Protein AF-A0ABD4T8W3-F1 (afdb_monomer_lite)

pLDDT: mean 86.33, std 15.83, range [30.67, 98.5]

Sequence (226 aa):
MDAFGPRLQTTRATSLEDGNIFQELSTHLIFSVPIALYYSAEAPRLPFGDASSFVIPDTPVYLQTHEENTGGRAAIQAVLSARMDENLCESGQLMRLIVACGGNLRDLFTLVTYAAESTQIRNATQISEADVTGAVLNLRSDYERRLGQSPFDIDPVPYAEKVRLLQRIYEGDQDTQIPTPALYSLLTSRAVQEFNGQRWFGLHPIVVDILKKQKHLPEDAKGGTL

Radiu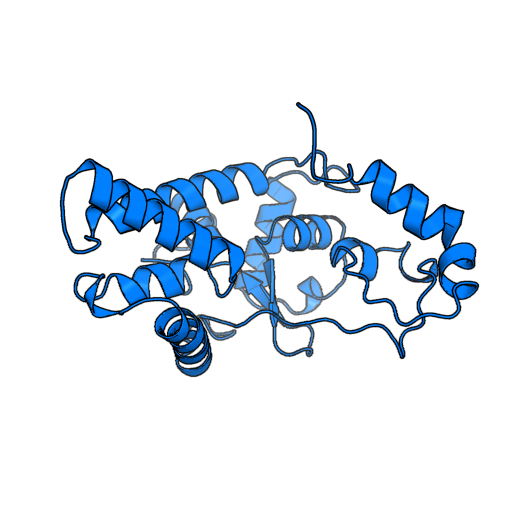s of gyration: 19.08 Å; chains: 1; bounding box: 55×37×39 Å

Secondary structure (DSSP, 8-state):
-------HHHHHHHHHHSHHHHHH--S-------HHHHHSTTGGGSSS-GGG-----B--SB-TTS-B-HHHHHHHHHHHHTTS-GGGB-TTHHHHHHHHTTT-HHHHHHHHHHHHHHHHHTT-SSB-HHHHHHHHHHHHHHHHHHHS--TT-SS---HHHHHHHHHHHHTT-GGGGS--HHHHHHHHTTSEEEETTTTEEEE-HHHHHHHHHTTSS-TT-SSS--

Organism: NCBI:txid1574623

Structure (mmCIF, N/CA/C/O backbone):
data_AF-A0ABD4T8W3-F1
#
_entry.id   AF-A0ABD4T8W3-F1
#
loop_
_atom_site.group_PDB
_atom_site.id
_atom_site.type_symbol
_atom_site.label_atom_id
_atom_site.label_alt_id
_atom_site.label_comp_id
_atom_site.label_asym_id
_atom_site.label_entity_id
_atom_site.label_seq_id
_atom_site.pdbx_PDB_ins_code
_atom_site.Cartn_x
_atom_site.Cartn_y
_atom_site.Cartn_z
_atom_site.occupancy
_atom_site.B_iso_or_equiv
_atom_site.auth_seq_id
_atom_site.auth_comp_id
_atom_site.auth_asym_id
_atom_site.auth_atom_id
_atom_site.pdbx_PDB_model_num
ATOM 1 N N . MET A 1 1 ? 13.945 23.551 16.228 1.00 32.31 1 MET A N 1
ATOM 2 C CA . MET A 1 1 ? 13.735 22.173 16.721 1.00 32.31 1 MET A CA 1
ATOM 3 C C . MET A 1 1 ? 13.683 21.304 15.482 1.00 32.31 1 MET A C 1
ATOM 5 O O . MET A 1 1 ? 12.616 21.088 14.932 1.00 32.31 1 MET A O 1
ATOM 9 N N . ASP A 1 2 ? 14.862 20.930 14.993 1.00 33.88 2 ASP A N 1
ATOM 10 C CA . ASP A 1 2 ? 15.046 20.125 13.788 1.00 33.88 2 ASP A CA 1
ATOM 11 C C . ASP A 1 2 ? 15.574 18.765 14.221 1.00 33.88 2 ASP A C 1
ATOM 13 O O . ASP A 1 2 ? 16.714 18.677 14.673 1.00 33.88 2 ASP A O 1
ATOM 17 N N . ALA A 1 3 ? 14.756 17.719 14.115 1.00 33.72 3 ALA A N 1
ATOM 18 C CA . ALA A 1 3 ? 15.236 16.343 14.119 1.00 33.72 3 ALA A CA 1
ATOM 19 C C . ALA A 1 3 ? 14.145 15.399 13.586 1.00 33.72 3 ALA A C 1
ATOM 21 O O . ALA A 1 3 ? 13.095 15.255 14.203 1.00 33.72 3 ALA A O 1
ATOM 22 N N . PHE A 1 4 ? 14.385 14.783 12.426 1.00 32.03 4 PHE A N 1
ATOM 23 C CA . PHE A 1 4 ? 14.648 13.341 12.284 1.00 32.03 4 PHE A CA 1
ATOM 24 C C . PHE A 1 4 ? 14.299 12.846 10.875 1.00 32.03 4 PHE A C 1
ATOM 26 O O . PHE A 1 4 ? 13.144 12.767 10.472 1.00 32.03 4 PHE A O 1
ATOM 33 N N . GLY A 1 5 ? 15.351 12.476 10.148 1.00 30.67 5 GLY A N 1
ATOM 34 C CA . GLY A 1 5 ? 15.313 11.842 8.837 1.00 30.67 5 GLY A CA 1
ATOM 35 C C . GLY A 1 5 ? 16.593 12.199 8.083 1.00 30.67 5 GLY A C 1
ATOM 36 O O . GLY A 1 5 ? 16.731 13.359 7.687 1.00 30.67 5 GLY A O 1
ATOM 37 N N . PRO A 1 6 ? 17.567 11.284 7.913 1.00 36.53 6 PRO A N 1
ATOM 38 C CA . PRO A 1 6 ? 18.724 11.597 7.089 1.00 36.53 6 PRO A CA 1
ATOM 39 C C . PRO A 1 6 ? 18.240 11.861 5.658 1.00 36.53 6 PRO A C 1
ATOM 41 O O . PRO A 1 6 ? 17.448 11.101 5.099 1.00 36.53 6 PRO A O 1
ATOM 44 N N . ARG A 1 7 ? 18.687 12.978 5.072 1.00 41.44 7 ARG A N 1
ATOM 45 C CA . ARG A 1 7 ? 18.472 13.264 3.649 1.00 41.44 7 ARG A CA 1
ATOM 46 C C . ARG A 1 7 ? 19.145 12.137 2.863 1.00 41.44 7 ARG A C 1
ATOM 48 O O . ARG A 1 7 ? 20.260 11.758 3.204 1.00 41.44 7 ARG A O 1
ATOM 55 N N . LEU A 1 8 ? 18.515 11.620 1.807 1.00 42.50 8 LEU A N 1
ATOM 56 C CA . LEU A 1 8 ? 19.060 10.501 1.017 1.00 42.50 8 LEU A CA 1
ATOM 57 C C . LEU A 1 8 ? 20.491 10.744 0.510 1.00 42.50 8 LEU A C 1
ATOM 59 O O . LEU A 1 8 ? 21.252 9.793 0.390 1.00 42.50 8 LEU A O 1
ATOM 63 N N . GLN A 1 9 ? 20.889 11.999 0.278 1.00 38.78 9 GLN A N 1
ATOM 64 C CA . GLN A 1 9 ? 22.280 12.351 -0.037 1.00 38.78 9 GLN A CA 1
ATOM 65 C C . GLN A 1 9 ? 23.250 12.012 1.107 1.00 38.78 9 GLN A C 1
ATOM 67 O O . GLN A 1 9 ? 24.342 11.524 0.850 1.00 38.78 9 GLN A O 1
ATOM 72 N N . THR A 1 10 ? 22.838 12.202 2.361 1.00 42.38 10 THR A N 1
ATOM 73 C CA . THR A 1 10 ? 23.616 11.853 3.556 1.00 42.38 10 THR A CA 1
ATOM 74 C C . THR A 1 10 ? 23.645 10.340 3.772 1.00 42.38 10 THR A C 1
ATOM 76 O O . THR A 1 10 ? 24.710 9.796 4.014 1.00 42.38 10 THR A O 1
ATOM 79 N N . THR A 1 11 ? 22.524 9.625 3.600 1.00 48.84 11 THR A N 1
ATOM 80 C CA . THR A 1 11 ? 22.505 8.148 3.705 1.00 48.84 11 THR A CA 1
ATOM 81 C C . THR A 1 11 ? 23.334 7.482 2.602 1.00 48.84 11 THR A C 1
ATOM 83 O O . THR A 1 11 ? 24.038 6.512 2.859 1.00 48.84 11 THR A O 1
ATOM 86 N N . ARG A 1 12 ? 23.290 8.022 1.377 1.00 48.34 12 ARG A N 1
ATOM 87 C CA . ARG A 1 12 ? 24.072 7.536 0.232 1.00 48.34 12 ARG A CA 1
ATOM 88 C C . ARG A 1 12 ? 25.571 7.771 0.428 1.00 48.34 12 ARG A C 1
ATOM 90 O O . ARG A 1 12 ? 26.342 6.865 0.136 1.00 48.34 12 ARG A O 1
ATOM 97 N N . ALA A 1 13 ? 25.965 8.935 0.950 1.00 44.62 13 ALA A N 1
ATOM 98 C CA . ALA A 1 13 ? 27.357 9.243 1.274 1.00 44.62 13 ALA A CA 1
ATOM 99 C C . ALA A 1 13 ? 27.887 8.332 2.393 1.00 44.62 13 ALA A C 1
ATOM 101 O O . ALA A 1 13 ? 28.849 7.608 2.180 1.00 44.62 13 ALA A O 1
ATOM 102 N N . THR A 1 14 ? 27.207 8.237 3.541 1.00 50.22 14 THR A N 1
ATOM 103 C CA . THR A 1 14 ? 27.721 7.450 4.677 1.00 50.22 14 THR A CA 1
ATOM 104 C C . THR A 1 14 ? 27.775 5.944 4.389 1.00 50.22 14 THR A C 1
ATOM 106 O O . THR A 1 14 ? 28.704 5.271 4.815 1.00 50.22 14 THR A O 1
ATOM 109 N N . SER A 1 15 ? 26.822 5.375 3.639 1.00 52.59 15 SER A N 1
ATOM 110 C CA . SER A 1 15 ? 26.846 3.933 3.335 1.00 52.59 15 SER A CA 1
ATOM 111 C C . SER A 1 15 ? 27.864 3.528 2.261 1.00 52.59 15 SER A C 1
ATOM 113 O O . SER A 1 15 ? 28.283 2.373 2.259 1.00 52.59 15 SER A O 1
ATOM 115 N N . LEU A 1 16 ? 28.249 4.436 1.356 1.00 55.22 16 LEU A N 1
ATOM 116 C CA . LEU A 1 16 ? 29.174 4.147 0.248 1.00 55.22 16 LEU A CA 1
ATOM 117 C C . LEU A 1 16 ? 30.598 4.676 0.487 1.00 55.22 16 LEU A C 1
ATOM 119 O O . LEU A 1 16 ? 31.541 4.086 -0.034 1.00 55.22 16 LEU A O 1
ATOM 123 N N . GLU A 1 17 ? 30.761 5.774 1.230 1.00 55.62 17 GLU A N 1
ATOM 124 C CA . GLU A 1 17 ? 32.058 6.422 1.491 1.00 55.62 17 GLU A CA 1
ATOM 125 C C . GLU A 1 17 ? 32.714 5.907 2.787 1.00 55.62 17 GLU A C 1
ATOM 127 O O . GLU A 1 17 ? 33.931 5.750 2.817 1.00 55.62 17 GLU A O 1
ATOM 132 N N . ASP A 1 18 ? 31.921 5.521 3.799 1.00 58.09 18 ASP A N 1
ATOM 133 C CA . ASP A 1 18 ? 32.402 5.023 5.103 1.00 58.09 18 ASP A CA 1
ATOM 134 C C . ASP A 1 18 ? 32.169 3.511 5.311 1.00 58.09 18 ASP A C 1
ATOM 136 O O . ASP A 1 18 ? 32.228 3.005 6.432 1.00 58.09 18 ASP A O 1
ATOM 140 N N . GLY A 1 19 ? 31.901 2.755 4.240 1.00 58.34 19 GLY A N 1
ATOM 141 C CA . GLY A 1 19 ? 31.508 1.339 4.310 1.00 58.34 19 GLY A CA 1
ATOM 142 C C . GLY A 1 19 ? 32.442 0.445 5.145 1.00 58.34 19 GLY A C 1
ATOM 143 O O . GLY A 1 19 ? 31.970 -0.438 5.864 1.00 58.34 19 GLY A O 1
ATOM 144 N N . ASN A 1 20 ? 33.752 0.718 5.115 1.00 61.31 20 ASN A N 1
ATOM 145 C CA . ASN A 1 20 ? 34.752 -0.014 5.902 1.00 61.31 20 ASN A CA 1
ATOM 146 C C . ASN A 1 20 ? 34.621 0.226 7.413 1.00 61.31 20 ASN A C 1
ATOM 148 O O . ASN A 1 20 ? 34.844 -0.701 8.187 1.00 61.31 20 ASN A O 1
ATOM 152 N N . ILE A 1 21 ? 34.183 1.415 7.845 1.00 69.12 21 ILE A N 1
ATOM 153 C CA . ILE A 1 21 ? 33.999 1.731 9.271 1.00 69.12 21 ILE A CA 1
ATOM 154 C C . ILE A 1 21 ? 32.959 0.789 9.886 1.00 69.12 21 ILE A C 1
ATOM 156 O O . ILE A 1 21 ? 33.120 0.333 11.015 1.00 69.12 21 ILE A O 1
ATOM 160 N N . PHE A 1 22 ? 31.915 0.428 9.135 1.00 67.69 22 PHE A N 1
ATOM 161 C CA . PHE A 1 22 ? 30.903 -0.515 9.613 1.00 67.69 22 PHE A CA 1
ATOM 162 C C . PHE A 1 22 ? 31.416 -1.952 9.728 1.00 67.69 22 PHE A C 1
ATOM 164 O O . PHE A 1 22 ? 30.923 -2.691 10.577 1.00 67.69 22 PHE A O 1
ATOM 171 N N . GLN A 1 23 ? 32.400 -2.343 8.913 1.00 66.81 23 GLN A N 1
ATOM 172 C CA . GLN A 1 23 ? 33.038 -3.660 9.005 1.00 66.81 23 GLN A CA 1
ATOM 173 C C . GLN A 1 23 ? 34.081 -3.735 10.131 1.00 66.81 23 GLN A C 1
ATOM 175 O O . GLN A 1 23 ? 34.325 -4.814 10.665 1.00 66.81 23 GLN A O 1
ATOM 180 N N . GLU A 1 24 ? 34.678 -2.605 10.515 1.00 72.19 24 GLU A N 1
ATOM 181 C CA . GLU A 1 24 ? 35.650 -2.513 11.615 1.00 72.19 24 GLU A CA 1
ATOM 182 C C . GLU A 1 24 ? 34.992 -2.534 13.009 1.00 72.19 24 GLU A C 1
ATOM 184 O O . GLU A 1 24 ? 35.648 -2.816 14.017 1.00 72.19 24 GLU A O 1
ATOM 189 N N . LEU A 1 25 ? 33.683 -2.274 13.093 1.00 75.62 25 LEU A N 1
ATOM 190 C CA . LEU A 1 25 ? 32.935 -2.346 14.344 1.00 75.62 25 LEU A CA 1
ATOM 191 C C . LEU A 1 25 ? 32.756 -3.803 14.796 1.00 75.62 25 LEU A C 1
ATOM 193 O O . LEU A 1 25 ? 32.057 -4.594 14.168 1.00 75.62 25 LEU A O 1
ATOM 197 N N . SER A 1 26 ? 33.307 -4.146 15.961 1.00 76.81 26 SER A N 1
ATOM 198 C CA . SER A 1 26 ? 33.092 -5.449 16.613 1.00 76.81 26 SER A CA 1
ATOM 199 C C . SER A 1 26 ? 31.740 -5.503 17.339 1.00 76.81 26 SER A C 1
ATOM 201 O O . SER A 1 26 ? 31.682 -5.607 18.563 1.00 76.81 26 SER A O 1
ATOM 203 N N . THR A 1 27 ? 30.638 -5.376 16.598 1.00 81.00 27 THR A N 1
ATOM 204 C CA . THR A 1 27 ? 29.268 -5.429 17.134 1.00 81.00 27 THR A CA 1
ATOM 205 C C . THR A 1 27 ? 28.278 -5.992 16.110 1.00 81.00 27 THR A C 1
ATOM 207 O O . THR A 1 27 ? 28.564 -6.041 14.916 1.00 81.00 27 THR A O 1
ATOM 210 N N . HIS A 1 28 ? 27.097 -6.414 16.564 1.00 81.62 28 HIS A N 1
ATOM 211 C CA . HIS A 1 28 ? 26.005 -6.822 15.680 1.00 81.62 28 HIS A CA 1
ATOM 212 C C . HIS A 1 28 ? 25.178 -5.599 15.274 1.00 81.62 28 HIS A C 1
ATOM 214 O O . HIS A 1 28 ? 24.631 -4.903 16.130 1.00 81.62 28 HIS A O 1
ATOM 220 N N . LEU A 1 29 ? 25.071 -5.347 13.969 1.00 80.81 29 LEU A N 1
ATOM 221 C CA . LEU A 1 29 ? 24.330 -4.218 13.407 1.00 80.81 29 LEU A CA 1
ATOM 222 C C . LEU A 1 29 ? 23.225 -4.724 12.479 1.00 80.81 29 LEU A C 1
ATOM 224 O O . LEU A 1 29 ? 23.438 -5.649 11.699 1.00 80.81 29 LEU A O 1
ATOM 228 N N . ILE A 1 30 ? 22.055 -4.090 12.550 1.00 82.88 30 ILE A N 1
ATOM 229 C CA . ILE A 1 30 ? 20.964 -4.277 11.588 1.00 82.88 30 ILE A CA 1
ATOM 230 C C . ILE A 1 30 ? 20.806 -2.962 10.832 1.00 82.88 30 ILE A C 1
ATOM 232 O O . ILE A 1 30 ? 20.520 -1.928 11.437 1.00 82.88 30 ILE A O 1
ATOM 236 N N . PHE A 1 31 ? 20.977 -3.009 9.512 1.00 81.00 31 PHE A N 1
ATOM 237 C CA . PHE A 1 31 ? 20.806 -1.858 8.631 1.00 81.00 31 PHE A CA 1
ATOM 238 C C . PHE A 1 31 ? 19.571 -2.026 7.755 1.00 81.00 31 PHE A C 1
ATOM 240 O O . PHE A 1 31 ? 19.383 -3.055 7.112 1.00 81.00 31 PHE A O 1
ATOM 247 N N . SER A 1 32 ? 18.749 -0.980 7.687 1.00 82.31 32 SER A N 1
ATOM 248 C CA . SER A 1 32 ? 17.697 -0.866 6.682 1.00 82.31 32 SER A CA 1
ATOM 249 C C . SER A 1 32 ? 18.217 -0.041 5.510 1.00 82.31 32 SER A C 1
ATOM 251 O O . SER A 1 32 ? 18.379 1.176 5.632 1.00 82.31 32 SER A O 1
ATOM 253 N N . VAL A 1 33 ? 18.466 -0.687 4.375 1.00 80.25 33 VAL A N 1
ATOM 254 C CA . VAL A 1 33 ? 18.799 0.004 3.124 1.00 80.25 33 VAL A CA 1
ATOM 255 C C . VAL A 1 33 ? 17.531 0.226 2.294 1.00 80.25 33 VAL A C 1
ATOM 257 O O . VAL A 1 33 ? 16.650 -0.637 2.286 1.00 80.25 33 VAL A O 1
ATOM 260 N N . PRO A 1 34 ? 17.387 1.365 1.591 1.00 78.25 34 PRO A N 1
ATOM 261 C CA . PRO A 1 34 ? 16.296 1.537 0.639 1.00 78.25 34 PRO A CA 1
ATOM 262 C C . PRO A 1 34 ? 16.334 0.438 -0.429 1.00 78.25 34 PRO A C 1
ATOM 264 O O . PRO A 1 34 ? 17.383 0.191 -1.021 1.00 78.25 34 PRO A O 1
ATOM 267 N N . ILE A 1 35 ? 15.191 -0.182 -0.727 1.00 77.88 35 ILE A N 1
ATOM 268 C CA . ILE A 1 35 ? 15.115 -1.286 -1.700 1.00 77.88 35 ILE A CA 1
ATOM 269 C C . ILE A 1 35 ? 15.620 -0.879 -3.096 1.00 77.88 35 ILE A C 1
ATOM 271 O O . ILE A 1 35 ? 16.280 -1.652 -3.781 1.00 77.88 35 ILE A O 1
ATOM 275 N N . ALA A 1 36 ? 15.403 0.380 -3.489 1.00 76.56 36 ALA A N 1
ATOM 276 C CA . ALA A 1 36 ? 15.943 0.932 -4.727 1.00 76.56 36 ALA A CA 1
ATOM 277 C C . ALA A 1 36 ? 17.476 0.975 -4.749 1.00 76.56 36 ALA A C 1
ATOM 279 O O . ALA A 1 36 ? 18.064 0.776 -5.805 1.00 76.56 36 ALA A O 1
ATOM 280 N N . LEU A 1 37 ? 18.131 1.201 -3.604 1.00 77.56 37 LEU A N 1
ATOM 281 C CA . LEU A 1 37 ? 19.590 1.157 -3.511 1.00 77.56 37 LEU A CA 1
ATOM 282 C C . LEU A 1 37 ? 20.093 -0.279 -3.686 1.00 77.56 37 LEU A C 1
ATOM 284 O O . LEU A 1 37 ? 21.042 -0.489 -4.436 1.00 77.56 37 LEU A O 1
ATOM 288 N N . TYR A 1 38 ? 19.408 -1.247 -3.067 1.00 79.69 38 TYR A N 1
ATOM 289 C CA . TYR A 1 38 ? 19.724 -2.674 -3.182 1.00 79.69 38 TYR A CA 1
ATOM 290 C C . TYR A 1 38 ? 19.594 -3.209 -4.618 1.00 79.69 38 TYR A C 1
ATOM 292 O O . TYR A 1 38 ? 20.355 -4.084 -5.011 1.00 79.69 38 TYR A O 1
ATOM 300 N N . TYR A 1 39 ? 18.684 -2.660 -5.426 1.00 78.62 39 TYR A N 1
ATOM 301 C CA . TYR A 1 39 ? 18.564 -3.038 -6.839 1.00 78.62 39 TYR A CA 1
ATOM 302 C C . TYR A 1 39 ? 19.347 -2.147 -7.810 1.00 78.62 39 TYR A C 1
ATOM 304 O O . TYR A 1 39 ? 19.450 -2.477 -8.988 1.00 78.62 39 TYR A O 1
ATOM 312 N N . SER A 1 40 ? 19.904 -1.026 -7.353 1.00 76.69 40 SER A N 1
ATOM 313 C CA . SER A 1 40 ? 20.643 -0.101 -8.216 1.00 76.69 40 SER A CA 1
ATOM 314 C C . SER A 1 40 ? 22.013 -0.645 -8.637 1.00 76.69 40 SER A C 1
ATOM 316 O O . SER A 1 40 ? 22.557 -1.569 -8.035 1.00 76.69 40 SER A O 1
ATOM 318 N N . ALA A 1 41 ? 22.641 0.014 -9.616 1.00 78.94 41 ALA A N 1
ATOM 319 C CA . ALA A 1 41 ? 24.032 -0.254 -9.992 1.00 78.94 41 ALA A CA 1
ATOM 320 C C . ALA A 1 41 ? 25.047 -0.011 -8.850 1.00 78.94 41 ALA A C 1
ATOM 322 O O . ALA A 1 41 ? 26.188 -0.454 -8.943 1.00 78.94 41 ALA A O 1
ATOM 323 N N . GLU A 1 42 ? 24.645 0.673 -7.772 1.00 77.56 42 GLU A N 1
ATOM 324 C CA . GLU A 1 42 ? 25.473 0.909 -6.585 1.00 77.56 42 GLU A CA 1
ATOM 325 C C . GLU A 1 42 ? 25.430 -0.259 -5.589 1.00 77.56 42 GLU A C 1
ATOM 327 O O . GLU A 1 42 ? 26.232 -0.284 -4.660 1.00 77.56 42 GLU A O 1
ATOM 332 N N . ALA A 1 43 ? 24.526 -1.231 -5.755 1.00 80.31 43 ALA A N 1
ATOM 333 C CA . ALA A 1 43 ? 24.381 -2.350 -4.825 1.00 80.31 43 ALA A CA 1
ATOM 334 C C . ALA A 1 43 ? 25.686 -3.133 -4.571 1.00 80.31 43 ALA A C 1
ATOM 336 O O . ALA A 1 43 ? 25.975 -3.396 -3.404 1.00 80.31 43 ALA A O 1
ATOM 337 N N . PRO A 1 44 ? 26.546 -3.410 -5.580 1.00 81.31 44 PRO A N 1
ATOM 338 C CA . PRO A 1 44 ? 27.836 -4.071 -5.351 1.00 81.31 44 PRO A CA 1
ATOM 339 C C . PRO A 1 44 ? 28.815 -3.270 -4.479 1.00 81.31 44 PRO A C 1
ATOM 341 O O . PRO A 1 44 ? 29.834 -3.806 -4.055 1.00 81.31 44 PRO A O 1
ATOM 344 N N . ARG A 1 45 ? 28.545 -1.979 -4.247 1.00 79.62 45 ARG A N 1
ATOM 345 C CA . ARG A 1 45 ? 29.354 -1.100 -3.393 1.00 79.62 45 ARG A CA 1
ATOM 346 C C . ARG A 1 45 ? 28.855 -1.061 -1.949 1.00 79.62 45 ARG A C 1
ATOM 348 O O . ARG A 1 45 ? 29.492 -0.417 -1.120 1.00 79.62 45 ARG A O 1
ATOM 355 N N . LEU A 1 46 ? 27.726 -1.703 -1.639 1.00 80.12 46 LEU A N 1
ATOM 356 C CA . LEU A 1 46 ? 27.270 -1.833 -0.261 1.00 80.12 46 LEU A CA 1
ATOM 357 C C . LEU A 1 46 ? 28.280 -2.683 0.528 1.00 80.12 46 LEU A C 1
ATOM 359 O O . LEU A 1 46 ? 28.733 -3.715 0.036 1.00 80.12 46 LEU A O 1
ATOM 363 N N . PRO A 1 47 ? 28.616 -2.301 1.771 1.00 75.81 47 PRO A N 1
ATOM 364 C CA . PRO A 1 47 ? 29.628 -2.993 2.570 1.00 75.81 47 PRO A CA 1
ATOM 365 C C . PRO A 1 47 ? 29.138 -4.339 3.131 1.00 75.81 47 PRO A C 1
ATOM 367 O O . PRO A 1 47 ? 29.822 -4.953 3.948 1.00 75.81 47 PRO A O 1
ATOM 370 N N . PHE A 1 48 ? 27.954 -4.807 2.734 1.00 76.56 48 PHE A N 1
ATOM 371 C CA . PHE A 1 48 ? 27.349 -6.042 3.217 1.00 76.56 48 PHE A CA 1
ATOM 372 C C . PHE A 1 48 ? 27.227 -7.016 2.046 1.00 76.56 48 PHE A C 1
ATOM 374 O O . PHE A 1 48 ? 26.607 -6.694 1.038 1.00 76.56 48 PHE A O 1
ATOM 381 N N . GLY A 1 49 ? 27.828 -8.201 2.174 1.00 70.56 49 GLY A N 1
ATOM 382 C CA . GLY A 1 49 ? 27.697 -9.248 1.161 1.00 70.56 49 GLY A CA 1
ATOM 383 C C . GLY A 1 49 ? 26.284 -9.838 1.101 1.00 70.56 49 GLY A C 1
ATOM 384 O O . GLY A 1 49 ? 25.488 -9.689 2.034 1.00 70.56 49 GLY A O 1
ATOM 385 N N . ASP A 1 50 ? 25.995 -10.573 0.027 1.00 72.88 50 ASP A N 1
ATOM 386 C CA . ASP A 1 50 ? 24.678 -11.179 -0.228 1.00 72.88 50 ASP A CA 1
ATOM 387 C C . ASP A 1 50 ? 24.204 -12.093 0.911 1.00 72.88 50 ASP A C 1
ATOM 389 O O . ASP A 1 50 ? 23.026 -12.104 1.254 1.00 72.88 50 ASP A O 1
ATOM 393 N N . ALA A 1 51 ? 25.128 -12.811 1.561 1.00 74.88 51 ALA A N 1
ATOM 394 C CA . ALA A 1 51 ? 24.822 -13.723 2.667 1.00 74.88 51 ALA A CA 1
ATOM 395 C C . ALA A 1 51 ? 24.271 -13.027 3.929 1.00 74.88 51 ALA A C 1
ATOM 397 O O . ALA A 1 51 ? 23.689 -13.690 4.787 1.00 74.88 51 ALA A O 1
ATOM 398 N N . SER A 1 52 ? 24.452 -11.709 4.040 1.00 77.25 52 SER A N 1
ATOM 399 C CA . SER A 1 52 ? 23.984 -10.888 5.164 1.00 77.25 52 SER A CA 1
ATOM 400 C C . SER A 1 52 ? 22.885 -9.904 4.751 1.00 77.25 52 SER A C 1
ATOM 402 O O . SER A 1 52 ? 22.511 -9.039 5.543 1.00 77.25 52 SER A O 1
ATOM 404 N N . SER A 1 53 ? 22.379 -10.018 3.520 1.00 78.81 53 SER A N 1
ATOM 405 C CA . SER A 1 53 ? 21.363 -9.133 2.957 1.00 78.81 53 SER A CA 1
ATOM 406 C C . SER A 1 53 ? 20.048 -9.884 2.794 1.00 78.81 53 SER A C 1
ATOM 408 O O . SER A 1 53 ? 19.976 -10.891 2.096 1.00 78.81 53 SER A O 1
ATOM 410 N N . PHE A 1 54 ? 18.989 -9.380 3.426 1.00 81.50 54 PHE A N 1
ATOM 411 C CA . PHE A 1 54 ? 17.670 -10.009 3.402 1.00 81.50 54 PHE A CA 1
ATOM 412 C C . PHE A 1 54 ? 16.621 -9.003 2.941 1.00 81.50 54 PHE A C 1
ATOM 414 O O . PHE A 1 54 ? 16.475 -7.931 3.530 1.00 81.50 54 PHE A O 1
ATOM 421 N N . VAL A 1 55 ? 15.865 -9.364 1.904 1.00 78.88 55 VAL A N 1
ATOM 422 C CA . VAL A 1 55 ? 14.665 -8.625 1.504 1.00 78.88 55 VAL A CA 1
ATOM 423 C C . VAL A 1 55 ? 13.500 -9.143 2.338 1.00 78.88 55 VAL A C 1
ATOM 425 O O . VAL A 1 55 ? 13.224 -10.341 2.356 1.00 78.88 55 VAL A O 1
ATOM 428 N N . ILE A 1 56 ? 12.817 -8.237 3.034 1.00 83.00 56 ILE A N 1
ATOM 429 C CA . ILE A 1 56 ? 11.568 -8.552 3.727 1.00 83.00 56 ILE A CA 1
ATOM 430 C C . ILE A 1 56 ? 10.433 -8.253 2.742 1.00 83.00 56 ILE A C 1
ATOM 432 O O . ILE A 1 56 ? 10.214 -7.075 2.446 1.00 83.00 56 ILE A O 1
ATOM 436 N N . PRO A 1 57 ? 9.745 -9.276 2.200 1.00 80.75 57 PRO A N 1
ATOM 437 C CA . PRO A 1 57 ? 8.670 -9.053 1.246 1.00 80.75 57 PRO A CA 1
ATOM 438 C C . PRO A 1 57 ? 7.460 -8.405 1.920 1.00 80.75 57 PRO A C 1
ATOM 440 O O . PRO A 1 57 ? 7.226 -8.551 3.123 1.00 80.75 57 PRO A O 1
ATOM 443 N N . ASP A 1 58 ? 6.662 -7.720 1.111 1.00 87.38 58 ASP A N 1
ATOM 444 C CA . ASP A 1 58 ? 5.390 -7.152 1.528 1.00 87.38 58 ASP A CA 1
ATOM 445 C C . ASP A 1 58 ? 4.347 -8.244 1.814 1.00 87.38 58 ASP A C 1
ATOM 447 O O . ASP A 1 58 ? 4.441 -9.373 1.328 1.00 87.38 58 ASP A O 1
ATOM 451 N N . THR A 1 59 ? 3.323 -7.909 2.607 1.00 91.62 59 THR A N 1
ATOM 452 C CA . THR A 1 59 ? 2.178 -8.803 2.842 1.00 91.62 59 THR A CA 1
ATOM 453 C C . THR A 1 59 ? 1.086 -8.523 1.804 1.00 91.62 59 THR A C 1
ATOM 455 O O . THR A 1 59 ? 0.499 -7.443 1.830 1.00 91.62 59 THR A O 1
ATOM 458 N N . PRO A 1 60 ? 0.783 -9.453 0.886 1.00 92.31 60 PRO A N 1
ATOM 459 C CA . PRO A 1 60 ? -0.170 -9.201 -0.194 1.00 92.31 60 PRO A CA 1
ATOM 460 C C . PRO A 1 60 ? -1.626 -9.188 0.293 1.00 92.31 60 PRO A C 1
ATOM 462 O O . PRO A 1 60 ? -2.099 -10.169 0.856 1.00 92.31 60 PRO A O 1
ATOM 465 N N . VAL A 1 61 ? -2.378 -8.121 0.003 1.00 95.75 61 VAL A N 1
ATOM 466 C CA . VAL A 1 61 ? -3.849 -8.072 0.207 1.00 95.75 61 VAL A CA 1
ATOM 467 C C . VAL A 1 61 ? -4.649 -8.637 -0.975 1.00 95.75 61 VAL A C 1
ATOM 469 O O . VAL A 1 61 ? -5.823 -8.993 -0.823 1.00 95.75 61 VAL A O 1
ATOM 472 N N . TYR A 1 62 ? -3.995 -8.747 -2.132 1.00 95.88 62 TYR A N 1
ATOM 473 C CA . TYR A 1 62 ? -4.490 -9.348 -3.368 1.00 95.88 62 TYR A CA 1
ATOM 474 C C . TYR A 1 62 ? -3.474 -10.360 -3.898 1.00 95.88 62 TYR A C 1
ATOM 476 O O . TYR A 1 62 ? -2.282 -10.266 -3.612 1.00 95.88 62 TYR A O 1
ATOM 484 N N . LEU A 1 63 ? -3.948 -11.348 -4.647 1.00 94.00 63 LEU A N 1
ATOM 485 C CA . LEU A 1 63 ? -3.128 -12.279 -5.416 1.00 94.00 63 LEU A CA 1
ATOM 486 C C . LEU A 1 63 ? -2.667 -11.620 -6.725 1.00 94.00 63 LEU A C 1
ATOM 488 O O . LEU A 1 63 ? -3.195 -10.586 -7.128 1.00 94.00 63 LEU A O 1
ATOM 492 N N . GLN A 1 64 ? -1.732 -12.253 -7.438 1.00 91.44 64 GLN A N 1
ATOM 493 C CA . GLN A 1 64 ? -1.289 -11.790 -8.763 1.00 91.44 64 GLN A CA 1
ATOM 494 C C . GLN A 1 64 ? -2.437 -11.698 -9.779 1.00 91.44 64 GLN A C 1
ATOM 496 O O . GLN A 1 64 ? -2.387 -10.898 -10.703 1.00 91.44 64 GLN A O 1
ATOM 501 N N . THR A 1 65 ? -3.492 -12.488 -9.584 1.00 93.00 65 THR A N 1
ATOM 502 C CA . THR A 1 65 ? -4.718 -12.467 -10.392 1.00 93.00 65 THR A CA 1
ATOM 503 C C . THR A 1 65 ? -5.682 -11.340 -10.011 1.00 93.00 65 THR A C 1
ATOM 505 O O . THR A 1 65 ? -6.808 -11.322 -10.498 1.00 93.00 65 THR A O 1
ATOM 508 N N . HIS A 1 66 ? -5.284 -10.439 -9.107 1.00 95.06 66 HIS A N 1
ATOM 509 C CA . HIS A 1 66 ? -6.106 -9.368 -8.523 1.00 95.06 66 HIS A CA 1
ATOM 510 C C . HIS A 1 66 ? -7.300 -9.851 -7.686 1.00 95.06 66 HIS A C 1
ATOM 512 O O . HIS A 1 66 ? -8.128 -9.046 -7.263 1.00 95.06 66 HIS A O 1
ATOM 518 N N . GLU A 1 67 ? -7.379 -11.156 -7.412 1.00 96.12 67 GLU A N 1
ATOM 519 C CA . GLU A 1 67 ? -8.351 -11.739 -6.483 1.00 96.12 67 GLU A CA 1
ATOM 520 C C . GLU A 1 67 ? -7.923 -11.514 -5.032 1.00 96.12 67 GLU A C 1
ATOM 522 O O . GLU A 1 67 ? -6.742 -11.327 -4.733 1.00 96.12 67 GLU A O 1
ATOM 527 N N . GLU A 1 68 ? -8.881 -11.537 -4.111 1.00 96.38 68 GLU A N 1
ATOM 528 C CA . GLU A 1 68 ? -8.608 -11.301 -2.695 1.00 96.38 68 GLU A CA 1
ATOM 529 C C . GLU A 1 68 ? -7.620 -12.323 -2.123 1.00 96.38 68 GLU A C 1
ATOM 531 O O . GLU A 1 68 ? -7.792 -13.534 -2.269 1.00 96.38 68 GLU A O 1
ATOM 536 N N . ASN A 1 69 ? -6.605 -11.841 -1.405 1.00 95.94 69 ASN A N 1
ATOM 537 C CA . ASN A 1 69 ? -5.720 -12.715 -0.650 1.00 95.94 69 ASN A CA 1
ATOM 538 C C . ASN A 1 69 ? -6.204 -12.813 0.800 1.00 95.94 69 ASN A C 1
ATOM 540 O O . ASN A 1 69 ? -5.835 -12.006 1.654 1.00 95.94 69 ASN A O 1
ATOM 544 N N . THR A 1 70 ? -7.040 -13.812 1.080 1.00 96.38 70 THR A N 1
ATOM 545 C CA . THR A 1 70 ? -7.618 -14.030 2.416 1.00 96.38 70 THR A CA 1
ATOM 546 C C . THR A 1 70 ? -6.551 -14.256 3.486 1.00 96.38 70 THR A C 1
ATOM 548 O O . THR A 1 70 ? -6.668 -13.712 4.580 1.00 96.38 70 THR A O 1
ATOM 551 N N . GLY A 1 71 ? -5.480 -14.991 3.166 1.00 96.12 71 GLY A N 1
ATOM 552 C CA . GLY A 1 71 ? -4.374 -15.247 4.091 1.00 96.12 71 GLY A CA 1
ATOM 553 C C . GLY A 1 71 ? -3.605 -13.978 4.452 1.00 96.12 71 GLY A C 1
ATOM 554 O O . GLY A 1 71 ? -3.361 -13.714 5.628 1.00 96.12 71 GLY A O 1
ATOM 555 N N . GLY A 1 72 ? -3.276 -13.153 3.456 1.00 95.12 72 GLY A N 1
ATOM 556 C CA . GLY A 1 72 ? -2.593 -11.882 3.692 1.00 95.12 72 GLY A CA 1
ATOM 557 C C . GLY A 1 72 ? -3.461 -10.873 4.444 1.00 95.12 72 GLY A C 1
ATOM 558 O O . GLY A 1 72 ? -2.995 -10.258 5.402 1.00 95.12 72 GLY A O 1
ATOM 559 N N . ARG A 1 73 ? -4.753 -10.768 4.103 1.00 97.38 73 ARG A N 1
ATOM 560 C CA . ARG A 1 73 ? -5.712 -9.927 4.843 1.00 97.38 73 ARG A CA 1
ATOM 561 C C . ARG A 1 73 ? -5.869 -10.378 6.297 1.00 97.38 73 ARG A C 1
ATOM 563 O O . ARG A 1 73 ? -5.840 -9.535 7.188 1.00 97.38 73 ARG A O 1
ATOM 570 N N . ALA A 1 74 ? -5.958 -11.685 6.548 1.00 97.44 74 ALA A N 1
ATOM 571 C CA . ALA A 1 74 ? -6.022 -12.234 7.902 1.00 97.44 74 ALA A CA 1
ATOM 572 C C . ALA A 1 74 ? -4.735 -11.969 8.703 1.00 97.44 74 ALA A C 1
ATOM 574 O O . ALA A 1 74 ? -4.804 -11.648 9.887 1.00 97.44 74 ALA A O 1
ATOM 575 N N . ALA A 1 75 ? -3.561 -12.044 8.067 1.00 96.38 75 ALA A N 1
ATOM 576 C CA . ALA A 1 75 ? -2.294 -11.712 8.715 1.00 96.38 75 ALA A CA 1
ATOM 577 C C . ALA A 1 75 ? -2.240 -10.235 9.142 1.00 96.38 75 ALA A C 1
ATOM 579 O O . ALA A 1 75 ? -1.842 -9.927 10.266 1.00 96.38 75 ALA A O 1
ATOM 580 N N . ILE A 1 76 ? -2.692 -9.321 8.277 1.00 96.75 76 ILE A N 1
ATOM 581 C CA . ILE A 1 76 ? -2.767 -7.887 8.592 1.00 96.75 76 ILE A CA 1
ATOM 582 C C . ILE A 1 76 ? -3.798 -7.632 9.697 1.00 96.75 76 ILE A C 1
ATOM 584 O O . ILE A 1 76 ? -3.518 -6.868 10.622 1.00 96.75 76 ILE A O 1
ATOM 588 N N . GLN A 1 77 ? -4.956 -8.301 9.644 1.00 97.31 77 GLN A N 1
ATOM 589 C CA . GLN A 1 77 ? -5.955 -8.233 10.710 1.00 97.31 77 GLN A CA 1
ATOM 590 C C . GLN A 1 77 ? -5.343 -8.647 12.048 1.00 97.31 77 GLN A C 1
ATOM 592 O O . GLN A 1 77 ? -5.402 -7.864 12.984 1.00 97.31 77 GLN A O 1
ATOM 597 N N . ALA A 1 78 ? -4.651 -9.788 12.123 1.00 97.50 78 ALA A N 1
ATOM 598 C CA . ALA A 1 78 ? -4.025 -10.262 13.359 1.00 97.50 78 ALA A CA 1
ATOM 599 C C . ALA A 1 78 ? -3.016 -9.260 13.954 1.00 97.50 78 ALA A C 1
ATOM 601 O O . ALA A 1 78 ? -2.936 -9.097 15.174 1.00 97.50 78 ALA A O 1
ATOM 602 N N . VAL A 1 79 ? -2.260 -8.548 13.108 1.00 95.81 79 VAL A N 1
ATOM 603 C CA . VAL A 1 79 ? -1.355 -7.470 13.549 1.00 95.81 79 VAL A CA 1
ATOM 604 C C . VAL A 1 79 ? -2.124 -6.317 14.200 1.00 95.81 79 VAL A C 1
ATOM 606 O O . VAL A 1 79 ? -1.624 -5.716 15.161 1.00 95.81 79 VAL A O 1
ATOM 609 N N . LEU A 1 80 ? -3.311 -6.011 13.676 1.00 95.06 80 LEU A N 1
ATOM 610 C CA . LEU A 1 80 ? -4.187 -4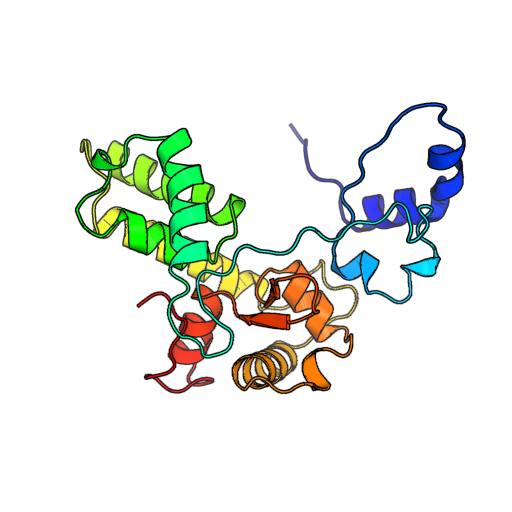.955 14.163 1.00 95.06 80 LEU A CA 1
ATOM 611 C C . LEU A 1 80 ? -4.923 -5.370 15.445 1.00 95.06 80 LEU A C 1
ATOM 613 O O . LEU A 1 80 ? -4.878 -4.619 16.418 1.00 95.06 80 LEU A O 1
ATOM 617 N N . SER A 1 81 ? -5.488 -6.581 15.502 1.00 96.00 81 SER A N 1
ATOM 618 C CA . SER A 1 81 ? -6.160 -7.127 16.695 1.00 96.00 81 SER A CA 1
ATOM 619 C C . SER A 1 81 ? -5.215 -7.232 17.894 1.00 96.00 81 SER A C 1
ATOM 621 O O . SER A 1 81 ? -5.631 -7.117 19.041 1.00 96.00 81 SER A O 1
ATOM 623 N N . ALA A 1 82 ? -3.914 -7.412 17.648 1.00 97.19 82 ALA A N 1
ATOM 624 C CA . ALA A 1 82 ? -2.897 -7.405 18.698 1.00 97.19 82 ALA A CA 1
ATOM 625 C C . ALA A 1 82 ? -2.647 -6.012 19.318 1.00 97.19 82 ALA A C 1
ATOM 627 O O . ALA A 1 82 ? -1.906 -5.904 20.295 1.00 97.19 82 ALA A O 1
ATOM 628 N N . ARG A 1 83 ? -3.198 -4.937 18.739 1.00 94.69 83 ARG A N 1
ATOM 629 C CA . ARG A 1 83 ? -2.935 -3.540 19.131 1.00 94.69 83 ARG A CA 1
ATOM 630 C C . ARG A 1 83 ? -4.187 -2.723 19.425 1.00 94.69 83 ARG A C 1
ATOM 632 O O . ARG A 1 83 ? -4.070 -1.692 20.081 1.00 94.69 83 ARG A O 1
ATOM 639 N N . MET A 1 84 ? -5.353 -3.149 18.953 1.00 94.62 84 MET A N 1
ATOM 640 C CA . MET A 1 84 ? -6.624 -2.484 19.224 1.00 94.62 84 MET A CA 1
ATOM 641 C C . MET A 1 84 ? -7.781 -3.483 19.265 1.00 94.62 84 MET A C 1
ATOM 643 O O . MET A 1 84 ? -7.721 -4.538 18.637 1.00 94.62 84 MET A O 1
ATOM 647 N N . ASP A 1 85 ? -8.849 -3.119 19.976 1.00 96.19 85 ASP A N 1
ATOM 648 C CA . ASP A 1 85 ? -10.119 -3.843 19.923 1.00 96.19 85 ASP A CA 1
ATOM 649 C C . ASP A 1 85 ? -10.807 -3.572 18.577 1.00 96.19 85 ASP A C 1
ATOM 651 O O . ASP A 1 85 ? -11.052 -2.422 18.211 1.00 96.19 85 ASP A O 1
ATOM 655 N N . GLU A 1 86 ? -11.114 -4.631 17.830 1.00 94.75 86 GLU A N 1
ATOM 656 C CA . GLU A 1 86 ? -11.775 -4.539 16.524 1.00 94.75 86 GLU A CA 1
ATOM 657 C C . GLU A 1 86 ? -13.182 -3.935 16.617 1.00 94.75 86 GLU A C 1
ATOM 659 O O . GLU A 1 86 ? -13.645 -3.315 15.659 1.00 94.75 86 GLU A O 1
ATOM 664 N N . ASN A 1 87 ? -13.835 -4.037 17.781 1.00 95.88 87 ASN A N 1
ATOM 665 C CA . ASN A 1 87 ? -15.152 -3.444 18.028 1.00 95.88 87 ASN A CA 1
ATOM 666 C C . ASN A 1 87 ? -15.115 -1.910 18.109 1.00 95.88 87 ASN A C 1
ATOM 668 O O . ASN A 1 87 ? -16.166 -1.273 18.183 1.00 95.88 87 ASN A O 1
ATOM 672 N N . LEU A 1 88 ? -13.924 -1.303 18.077 1.00 97.00 88 LEU A N 1
ATOM 673 C CA . LEU A 1 88 ? -13.760 0.138 17.891 1.00 97.00 88 LEU A CA 1
ATOM 674 C C . LEU A 1 88 ? -14.053 0.576 16.454 1.00 97.00 88 LEU A C 1
ATOM 676 O O . LEU A 1 88 ? -14.114 1.774 16.209 1.00 97.00 88 LEU A O 1
ATOM 680 N N . CYS A 1 89 ? -14.241 -0.347 15.511 1.00 97.75 89 CYS A N 1
ATOM 681 C CA . CYS A 1 89 ? -14.666 -0.058 14.147 1.00 97.75 89 CYS A CA 1
ATOM 682 C C . CYS A 1 89 ? -16.118 -0.493 13.930 1.00 97.75 89 CYS A C 1
ATOM 684 O O . CYS A 1 89 ? -16.526 -1.576 14.348 1.00 97.75 89 CYS A O 1
ATOM 686 N N . GLU A 1 90 ? -16.889 0.315 13.203 1.00 98.12 90 GLU A N 1
ATOM 687 C CA . GLU A 1 90 ? -18.163 -0.132 12.645 1.00 98.12 90 GLU A CA 1
ATOM 688 C C . GLU A 1 90 ? -17.955 -1.321 11.689 1.00 98.12 90 GLU A C 1
ATOM 690 O O . GLU A 1 90 ? -16.869 -1.546 11.138 1.00 98.12 90 GLU A O 1
ATOM 695 N N . SER A 1 91 ? -19.025 -2.091 11.470 1.00 96.38 91 SER A N 1
ATOM 696 C CA . SER A 1 91 ? -18.980 -3.285 10.623 1.00 96.38 91 SER A CA 1
ATOM 697 C C . SER A 1 91 ? -18.401 -2.977 9.235 1.00 96.38 91 SER A C 1
ATOM 699 O O . SER A 1 91 ? -18.753 -1.986 8.594 1.00 96.38 91 SER A O 1
ATOM 701 N N . GLY A 1 92 ? -17.468 -3.818 8.784 1.00 95.69 92 GLY A N 1
ATOM 702 C CA . GLY A 1 92 ? -16.793 -3.688 7.488 1.00 95.69 92 GLY A CA 1
ATOM 703 C C . GLY A 1 92 ? -15.688 -2.624 7.417 1.00 95.69 92 GLY A C 1
ATOM 704 O O . GLY A 1 92 ? -14.834 -2.705 6.534 1.00 95.69 92 GLY A O 1
ATOM 705 N N . GLN A 1 93 ? -15.623 -1.674 8.356 1.00 97.69 93 GLN A N 1
ATOM 706 C CA . GLN A 1 93 ? -14.659 -0.568 8.291 1.00 97.69 93 GLN A CA 1
ATOM 707 C C . GLN A 1 93 ? -13.219 -1.022 8.549 1.00 97.69 93 GLN A C 1
ATOM 709 O O . GLN A 1 93 ? -12.291 -0.549 7.893 1.00 97.69 93 GLN A O 1
ATOM 714 N N . LEU A 1 94 ? -13.036 -2.019 9.420 1.00 96.81 94 LEU A N 1
ATOM 715 C CA . LEU A 1 94 ? -11.735 -2.647 9.657 1.00 96.81 94 LEU A CA 1
ATOM 716 C C . LEU A 1 94 ? -11.133 -3.216 8.362 1.00 96.81 94 LEU A C 1
ATOM 718 O O . LEU A 1 94 ? -9.971 -2.968 8.048 1.00 96.81 94 LEU A O 1
ATOM 722 N N . MET A 1 95 ? -11.940 -3.936 7.576 1.00 97.31 95 MET A N 1
ATOM 723 C CA . MET A 1 95 ? -11.478 -4.544 6.327 1.00 97.31 95 MET A CA 1
ATOM 724 C C . MET A 1 95 ? -11.145 -3.485 5.273 1.00 97.31 95 MET A C 1
ATOM 726 O O . MET A 1 95 ? -10.157 -3.628 4.558 1.00 97.31 95 MET A O 1
ATOM 730 N N . ARG A 1 96 ? -11.901 -2.382 5.215 1.00 97.88 96 ARG A N 1
ATOM 731 C CA . ARG A 1 96 ? -11.570 -1.252 4.331 1.00 97.88 96 ARG A CA 1
ATOM 732 C C . ARG A 1 96 ? -10.197 -0.660 4.653 1.00 97.88 96 ARG A C 1
ATOM 734 O O . ARG A 1 96 ? -9.436 -0.391 3.729 1.00 97.88 96 ARG A O 1
ATOM 741 N N . LEU A 1 97 ? -9.846 -0.514 5.934 1.00 97.81 97 LEU A N 1
ATOM 742 C CA . LEU A 1 97 ? -8.513 -0.057 6.358 1.00 97.81 97 LEU A CA 1
ATOM 743 C C . LEU A 1 97 ? -7.413 -1.064 5.975 1.00 97.81 97 LEU A C 1
ATOM 745 O O . LEU A 1 97 ? -6.364 -0.661 5.471 1.00 97.81 97 LEU A O 1
ATOM 749 N N . ILE A 1 98 ? -7.670 -2.364 6.162 1.00 97.50 98 ILE A N 1
ATOM 750 C CA . ILE A 1 98 ? -6.752 -3.456 5.789 1.00 97.50 98 ILE A CA 1
ATOM 751 C C . ILE A 1 98 ? -6.490 -3.479 4.279 1.00 97.50 98 ILE A C 1
ATOM 753 O O . ILE A 1 98 ? -5.349 -3.636 3.852 1.00 97.50 98 ILE A O 1
ATOM 757 N N . VAL A 1 99 ? -7.524 -3.314 3.455 1.00 98.06 99 VAL A N 1
ATOM 758 C CA . VAL A 1 99 ? -7.365 -3.272 1.995 1.00 98.06 99 VAL A CA 1
ATOM 759 C C . VAL A 1 99 ? -6.655 -1.986 1.575 1.00 98.06 99 VAL A C 1
ATOM 761 O O . VAL A 1 99 ? -5.712 -2.034 0.788 1.00 98.06 99 VAL A O 1
ATOM 764 N N . ALA A 1 100 ? -7.057 -0.837 2.122 1.00 98.00 100 ALA A N 1
ATOM 765 C CA . ALA A 1 100 ? -6.505 0.454 1.729 1.00 98.00 100 ALA A CA 1
ATOM 766 C C . ALA A 1 100 ? -5.019 0.624 2.062 1.00 98.00 100 ALA A C 1
ATOM 768 O O . ALA A 1 100 ? -4.333 1.355 1.350 1.00 98.00 100 ALA A O 1
ATOM 769 N N . CYS A 1 101 ? -4.505 -0.052 3.094 1.00 96.75 101 CYS A N 1
ATOM 770 C CA . CYS A 1 101 ? -3.083 -0.000 3.428 1.00 96.75 101 CYS A CA 1
ATOM 771 C C . CYS A 1 101 ? -2.196 -0.843 2.501 1.00 96.75 101 CYS A C 1
ATOM 773 O O . CYS A 1 101 ? -0.975 -0.785 2.630 1.00 96.75 101 CYS A O 1
ATOM 775 N N . GLY A 1 102 ? -2.775 -1.688 1.638 1.00 95.19 102 GLY A N 1
ATOM 776 C CA . GLY A 1 102 ? -2.015 -2.559 0.739 1.00 95.19 102 GLY A CA 1
ATOM 777 C C . GLY A 1 102 ? -1.068 -3.531 1.449 1.00 95.19 102 GLY A C 1
ATOM 778 O O . GLY A 1 102 ? -0.095 -3.975 0.852 1.00 95.19 102 GLY A O 1
ATOM 779 N N . GLY A 1 103 ? -1.280 -3.817 2.737 1.00 92.31 103 GLY A N 1
ATOM 780 C CA . GLY A 1 103 ? -0.349 -4.595 3.563 1.00 92.31 103 GLY A CA 1
ATOM 781 C C . GLY A 1 103 ? 0.903 -3.847 4.024 1.00 92.31 103 GLY A C 1
ATOM 782 O O . GLY A 1 103 ? 1.774 -4.434 4.666 1.00 92.31 103 GLY A O 1
ATOM 783 N N . ASN A 1 104 ? 0.993 -2.542 3.769 1.00 91.88 104 ASN A N 1
ATOM 784 C CA . ASN A 1 104 ? 2.001 -1.676 4.358 1.00 91.88 104 ASN A CA 1
ATOM 785 C C . ASN A 1 104 ? 1.588 -1.308 5.791 1.00 91.88 104 ASN A C 1
ATOM 787 O O . ASN A 1 104 ? 0.673 -0.515 6.008 1.00 91.88 104 ASN A O 1
ATOM 791 N N . LEU A 1 105 ? 2.293 -1.851 6.789 1.00 92.31 105 LEU A N 1
ATOM 792 C CA . LEU A 1 105 ? 1.972 -1.613 8.201 1.00 92.31 105 LEU A CA 1
ATOM 793 C C . LEU A 1 105 ? 2.103 -0.143 8.619 1.00 92.31 105 LEU A C 1
ATOM 795 O O . LEU A 1 105 ? 1.391 0.295 9.519 1.00 92.31 105 LEU A O 1
ATOM 799 N N . ARG A 1 106 ? 2.978 0.637 7.970 1.00 92.38 106 ARG A N 1
ATOM 800 C CA . ARG A 1 106 ? 3.053 2.081 8.223 1.00 92.38 106 ARG A CA 1
ATOM 801 C C . ARG A 1 106 ? 1.759 2.752 7.782 1.00 92.38 106 ARG A C 1
ATOM 803 O O . ARG A 1 106 ? 1.157 3.461 8.580 1.00 92.38 106 ARG A O 1
ATOM 810 N N . ASP A 1 107 ? 1.326 2.481 6.553 1.00 95.75 107 ASP A N 1
ATOM 811 C CA . ASP A 1 107 ? 0.089 3.051 6.018 1.00 95.75 107 ASP A CA 1
ATOM 812 C C . ASP A 1 107 ? -1.126 2.558 6.826 1.00 95.75 107 ASP A C 1
ATOM 814 O O . ASP A 1 107 ? -2.019 3.349 7.110 1.00 95.75 107 ASP A O 1
ATOM 818 N N . LEU A 1 108 ? -1.124 1.302 7.299 1.00 97.00 108 LEU A N 1
ATOM 819 C CA . LEU A 1 108 ? -2.170 0.758 8.175 1.00 97.00 108 LEU A CA 1
ATOM 820 C C . LEU A 1 108 ? -2.331 1.592 9.447 1.00 97.00 108 LEU A C 1
ATOM 822 O O . LEU A 1 108 ? -3.431 2.052 9.743 1.00 97.00 108 LEU A O 1
ATOM 826 N N . PHE A 1 109 ? -1.248 1.800 10.200 1.00 97.12 109 PHE A N 1
ATOM 827 C CA . PHE A 1 109 ? -1.331 2.566 11.443 1.00 97.12 109 PHE A CA 1
ATOM 828 C C . PHE A 1 109 ? -1.575 4.052 11.185 1.00 97.12 109 PHE A C 1
ATOM 830 O O . PHE A 1 109 ? -2.266 4.684 11.974 1.00 97.12 109 PHE A O 1
ATOM 837 N N . THR A 1 110 ? -1.096 4.612 10.072 1.00 96.88 110 THR A N 1
ATOM 838 C CA . THR A 1 110 ? -1.468 5.974 9.669 1.00 96.88 110 THR A CA 1
ATOM 839 C C . THR A 1 110 ? -2.973 6.094 9.418 1.00 96.88 110 THR A C 1
ATOM 841 O O . THR A 1 110 ? -3.593 7.023 9.932 1.00 96.88 110 THR A O 1
ATOM 844 N N . LEU A 1 111 ? -3.575 5.154 8.683 1.00 98.25 111 LEU A N 1
ATOM 845 C CA . LEU A 1 111 ? -5.014 5.143 8.409 1.00 98.25 111 LEU A CA 1
ATOM 846 C C . LEU A 1 111 ? -5.839 4.982 9.692 1.00 98.25 111 LEU A C 1
ATOM 848 O O . LEU A 1 111 ? -6.789 5.732 9.906 1.00 98.25 111 LEU A O 1
ATOM 852 N N . VAL A 1 112 ? -5.465 4.028 10.551 1.00 97.81 112 VAL A N 1
ATOM 853 C CA . VAL A 1 112 ? -6.150 3.761 11.826 1.00 97.81 112 VAL A CA 1
ATOM 854 C C . VAL A 1 112 ? -6.076 4.975 12.747 1.00 97.81 112 VAL A C 1
ATOM 856 O O . VAL A 1 112 ? -7.104 5.396 13.271 1.00 97.81 112 VAL A O 1
ATOM 859 N N . THR A 1 113 ? -4.893 5.576 12.908 1.00 97.50 113 THR A N 1
ATOM 860 C CA . THR A 1 113 ? -4.719 6.779 13.733 1.00 97.50 113 THR A CA 1
ATOM 861 C C . THR A 1 113 ? -5.544 7.939 13.194 1.00 97.50 113 THR A C 1
ATOM 863 O O . THR A 1 113 ? -6.287 8.547 13.955 1.00 97.50 113 THR A O 1
ATOM 866 N N . TYR A 1 114 ? -5.498 8.199 11.884 1.00 98.19 114 TYR A N 1
ATOM 867 C CA . TYR A 1 114 ? -6.294 9.266 11.274 1.00 98.19 114 TYR A CA 1
ATOM 868 C C . TYR A 1 114 ? -7.798 9.063 11.514 1.00 98.19 114 TYR A C 1
ATOM 870 O O . TYR A 1 114 ? -8.510 9.989 11.904 1.00 98.19 114 TYR A O 1
ATOM 878 N N . ALA A 1 115 ? -8.296 7.841 11.305 1.00 98.19 115 ALA A N 1
ATOM 879 C CA . ALA A 1 115 ? -9.706 7.525 11.505 1.00 98.19 115 ALA A CA 1
ATOM 880 C C . ALA A 1 115 ? -10.116 7.637 12.989 1.00 98.19 115 ALA A C 1
ATOM 882 O O . ALA A 1 115 ? -11.196 8.145 13.304 1.00 98.19 115 ALA A O 1
ATOM 883 N N . ALA A 1 116 ? -9.242 7.226 13.912 1.00 97.56 116 ALA A N 1
ATOM 884 C CA . ALA A 1 116 ? -9.457 7.368 15.349 1.00 97.56 116 ALA A CA 1
ATOM 885 C C . ALA A 1 116 ? -9.475 8.842 15.792 1.00 97.56 116 ALA A C 1
ATOM 887 O O . ALA A 1 116 ? -10.353 9.240 16.555 1.00 97.56 116 ALA A O 1
ATOM 888 N N . GLU A 1 117 ? -8.564 9.674 15.284 1.00 97.88 117 GLU A N 1
ATOM 889 C CA . GLU A 1 117 ? -8.550 11.120 15.544 1.00 97.88 117 GLU A CA 1
ATOM 890 C C . GLU A 1 117 ? -9.834 11.788 15.036 1.00 97.88 117 GLU A C 1
ATOM 892 O O . GLU A 1 117 ? -10.468 12.557 15.760 1.00 97.88 117 GLU A O 1
ATOM 897 N N . SER A 1 118 ? -10.276 11.444 13.822 1.00 97.69 118 SER A N 1
ATOM 898 C CA . SER A 1 118 ? -11.536 11.948 13.262 1.00 97.69 118 SER A CA 1
ATOM 899 C C . SER A 1 118 ? -12.744 11.554 14.124 1.00 97.69 118 SER A C 1
ATOM 901 O O . SER A 1 118 ? -13.591 12.399 14.429 1.00 97.69 118 SER A O 1
ATOM 903 N N . THR A 1 119 ? -12.749 10.318 14.634 1.00 97.75 119 THR A N 1
ATOM 904 C CA . THR A 1 119 ? -13.754 9.801 15.576 1.00 97.75 119 THR A CA 1
ATOM 905 C C . THR A 1 119 ? -13.776 10.590 16.890 1.00 97.75 119 THR A C 1
ATOM 907 O O . THR A 1 119 ? -14.851 10.933 17.392 1.00 97.75 119 THR A O 1
ATOM 910 N N . GLN A 1 120 ? -12.602 10.928 17.433 1.00 97.25 120 GLN A N 1
ATOM 911 C CA . GLN A 1 120 ? -12.481 11.738 18.648 1.00 97.25 120 GLN A CA 1
ATOM 912 C C . GLN A 1 120 ? -12.985 13.168 18.439 1.00 97.25 120 GLN A C 1
ATOM 914 O O . GLN A 1 120 ? -13.724 13.677 19.279 1.00 97.25 120 GLN A O 1
ATOM 919 N N . ILE A 1 121 ? -12.655 13.801 17.308 1.00 97.56 121 ILE A N 1
ATOM 920 C CA . ILE A 1 121 ? -13.105 15.165 16.974 1.00 97.56 121 ILE A CA 1
ATOM 921 C C . ILE A 1 121 ? -14.636 15.261 16.975 1.00 97.56 121 ILE A C 1
ATOM 923 O O . ILE A 1 121 ? -15.201 16.253 17.441 1.00 97.56 121 ILE A O 1
ATOM 927 N N . ARG A 1 122 ? -15.323 14.220 16.494 1.00 95.94 122 ARG A N 1
ATOM 928 C CA . ARG A 1 122 ? -16.792 14.146 16.496 1.00 95.94 122 ARG A CA 1
ATOM 929 C C . ARG A 1 122 ? -17.397 13.552 17.776 1.00 95.94 122 ARG A C 1
ATOM 931 O O . ARG A 1 122 ? -18.608 13.360 17.822 1.00 95.94 122 ARG A O 1
ATOM 938 N N . ASN A 1 123 ? -16.591 13.304 18.812 1.00 96.31 123 ASN A N 1
ATOM 939 C CA . ASN A 1 123 ? -16.996 12.753 20.114 1.00 96.31 123 ASN A CA 1
ATOM 940 C C . ASN A 1 123 ? -17.746 11.409 20.031 1.00 96.31 123 ASN A C 1
ATOM 942 O O . ASN A 1 123 ? -18.719 11.189 20.753 1.00 96.31 123 ASN A O 1
ATOM 946 N N . ALA A 1 124 ? -17.309 10.510 19.151 1.00 97.06 124 ALA A N 1
ATOM 947 C CA . ALA A 1 124 ? -17.880 9.172 19.026 1.00 97.06 124 ALA A CA 1
ATOM 948 C C . ALA A 1 124 ? -16.973 8.087 19.618 1.00 97.06 124 ALA A C 1
ATOM 950 O O . ALA A 1 124 ? -15.808 8.323 19.929 1.00 97.06 124 ALA A O 1
ATOM 951 N N . THR A 1 125 ? -17.524 6.883 19.781 1.00 95.19 125 THR A N 1
ATOM 952 C CA . THR A 1 125 ? -16.837 5.734 20.394 1.00 95.19 125 THR A CA 1
ATOM 953 C C . THR A 1 125 ? -16.403 4.663 19.393 1.00 95.19 125 THR A C 1
ATOM 955 O O . THR A 1 125 ? -15.598 3.808 19.751 1.00 95.19 125 THR A O 1
ATOM 958 N N . GLN A 1 126 ? -16.911 4.703 18.157 1.00 98.00 126 GLN A N 1
ATOM 959 C CA . GLN A 1 126 ? -16.556 3.776 17.079 1.00 98.00 126 GLN A CA 1
ATOM 960 C C . GLN A 1 126 ? -16.171 4.537 15.813 1.00 98.00 126 GLN A C 1
ATOM 962 O O . GLN A 1 126 ? -16.840 5.508 15.467 1.00 98.00 126 GLN A O 1
ATOM 967 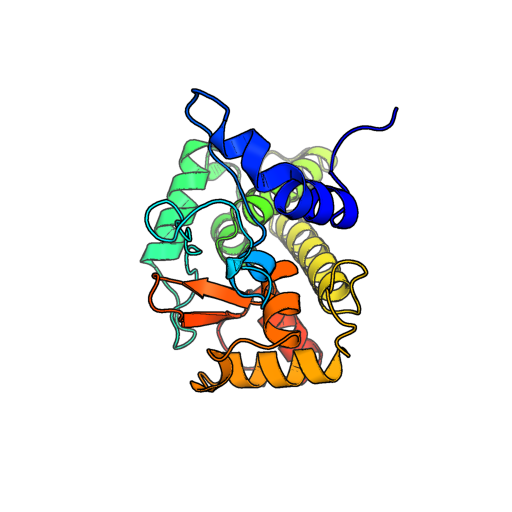N N . ILE A 1 127 ? -15.134 4.065 15.124 1.00 98.50 127 ILE A N 1
ATOM 968 C CA . ILE A 1 127 ? -14.675 4.503 13.806 1.00 98.50 127 ILE A CA 1
ATOM 969 C C . ILE A 1 127 ? -15.741 4.160 12.768 1.00 98.50 127 ILE A C 1
ATOM 971 O O . ILE A 1 127 ? -16.067 2.990 12.560 1.00 98.50 127 ILE A O 1
ATOM 975 N N . SER A 1 128 ? -16.255 5.193 12.111 1.00 98.38 128 SER A N 1
ATOM 976 C CA . SER A 1 128 ? -17.349 5.113 11.148 1.00 98.38 128 SER A CA 1
ATOM 977 C C . SER A 1 128 ? -16.872 5.056 9.702 1.00 98.38 128 SER A C 1
ATOM 979 O O . SER A 1 128 ? -15.700 5.291 9.389 1.00 98.38 128 SER A O 1
ATOM 981 N N . GLU A 1 129 ? -17.812 4.814 8.789 1.00 98.12 129 GLU A N 1
ATOM 982 C CA . GLU A 1 129 ? -17.568 4.906 7.347 1.00 98.12 129 GLU A CA 1
ATOM 983 C C . GLU A 1 129 ? -16.952 6.248 6.921 1.00 98.12 129 GLU A C 1
ATOM 985 O O . GLU A 1 129 ? -16.057 6.270 6.067 1.00 98.12 129 GLU A O 1
ATOM 990 N N . ALA A 1 130 ? -17.407 7.359 7.509 1.00 98.25 130 ALA A N 1
ATOM 991 C CA . ALA A 1 130 ? -16.923 8.695 7.176 1.00 98.25 130 ALA A CA 1
ATOM 992 C C . ALA A 1 130 ? -15.457 8.889 7.593 1.00 98.25 130 ALA A C 1
ATOM 994 O O . ALA A 1 130 ? -14.666 9.419 6.810 1.00 98.25 130 ALA A O 1
ATOM 995 N N . ASP A 1 131 ? -15.080 8.394 8.776 1.00 98.44 131 ASP A N 1
ATOM 996 C CA . ASP A 1 131 ? -13.710 8.497 9.291 1.00 98.44 131 ASP A CA 1
ATOM 997 C C . ASP A 1 131 ? -12.737 7.693 8.414 1.00 98.44 131 ASP A C 1
ATOM 999 O O . ASP A 1 131 ? -11.687 8.197 8.006 1.00 98.44 131 ASP A O 1
ATOM 1003 N N . VAL A 1 132 ? -13.114 6.458 8.053 1.00 98.44 132 VAL A N 1
ATOM 1004 C CA . VAL A 1 132 ? -12.313 5.611 7.154 1.00 98.44 132 VAL A CA 1
ATOM 1005 C C . VAL A 1 132 ? -12.218 6.216 5.761 1.00 98.44 132 VAL A C 1
ATOM 1007 O O . VAL A 1 132 ? -11.137 6.251 5.179 1.00 98.44 132 VAL A O 1
ATOM 1010 N N . THR A 1 133 ? -13.320 6.732 5.219 1.00 98.25 133 THR A N 1
ATOM 1011 C CA . THR A 1 133 ? -13.311 7.375 3.898 1.00 98.25 133 THR A CA 1
ATOM 1012 C C . THR A 1 133 ? -12.381 8.588 3.886 1.00 98.25 133 THR A C 1
ATOM 1014 O O . THR A 1 133 ? -11.587 8.731 2.957 1.00 98.25 133 THR A O 1
ATOM 1017 N N . GLY A 1 134 ? -12.403 9.414 4.937 1.00 98.00 134 GLY A N 1
ATOM 1018 C CA . GLY A 1 134 ? -11.464 10.524 5.107 1.00 98.00 134 GLY A CA 1
ATOM 1019 C C . GLY A 1 134 ? -10.005 10.060 5.141 1.00 98.00 134 GLY A C 1
ATOM 1020 O O . GLY A 1 134 ? -9.174 10.589 4.399 1.00 98.00 134 GLY A O 1
ATOM 1021 N N . ALA A 1 135 ? -9.707 9.019 5.923 1.00 98.25 135 ALA A N 1
ATOM 1022 C CA . ALA A 1 135 ? -8.366 8.440 6.010 1.00 98.25 135 ALA A CA 1
ATOM 1023 C C . ALA A 1 135 ? -7.863 7.931 4.646 1.00 98.25 135 ALA A C 1
ATOM 1025 O O . ALA A 1 135 ? -6.747 8.243 4.227 1.00 98.25 135 ALA A O 1
ATOM 1026 N N . VAL A 1 136 ? -8.706 7.194 3.918 1.00 98.31 136 VAL A N 1
ATOM 1027 C CA . VAL A 1 136 ? -8.386 6.635 2.595 1.00 98.31 136 VAL A CA 1
ATOM 1028 C C . VAL A 1 136 ? -8.188 7.734 1.549 1.00 98.31 136 VAL A C 1
ATOM 1030 O O . VAL A 1 136 ? -7.272 7.642 0.731 1.00 98.31 136 VAL A O 1
ATOM 1033 N N . LEU A 1 137 ? -8.999 8.796 1.571 1.00 97.75 137 LEU A N 1
ATOM 1034 C CA . LEU A 1 137 ? -8.832 9.948 0.677 1.00 97.75 137 LEU A CA 1
ATOM 1035 C C . LEU A 1 137 ? -7.525 10.701 0.946 1.00 97.75 137 LEU A C 1
ATOM 1037 O O . LEU A 1 137 ? -6.847 11.114 -0.001 1.00 97.75 137 LEU A O 1
ATOM 1041 N N . ASN A 1 138 ? -7.144 10.846 2.216 1.00 97.19 138 ASN A N 1
ATOM 1042 C CA . ASN A 1 138 ? -5.865 11.440 2.585 1.00 97.19 138 ASN A CA 1
ATOM 1043 C C . ASN A 1 138 ? -4.693 10.582 2.075 1.00 97.19 138 ASN A C 1
ATOM 1045 O O . ASN A 1 138 ? -3.812 11.086 1.379 1.00 97.19 138 ASN A O 1
ATOM 1049 N N . LEU A 1 139 ? -4.740 9.262 2.297 1.00 97.12 139 LEU A N 1
ATOM 1050 C CA . LEU A 1 139 ? -3.727 8.340 1.776 1.00 97.12 139 LEU A CA 1
ATOM 1051 C C . LEU A 1 139 ? -3.654 8.372 0.241 1.00 97.12 139 LEU A C 1
ATOM 1053 O O . LEU A 1 139 ? -2.566 8.393 -0.330 1.00 97.12 139 LEU A O 1
ATOM 1057 N N . ARG A 1 140 ? -4.795 8.437 -0.452 1.00 96.81 140 ARG A N 1
ATOM 1058 C CA . ARG A 1 140 ? -4.831 8.593 -1.913 1.00 96.81 140 ARG A CA 1
ATOM 1059 C C . ARG A 1 140 ? -4.113 9.854 -2.371 1.00 96.81 140 ARG A C 1
ATOM 1061 O O . ARG A 1 140 ? -3.308 9.779 -3.294 1.00 96.81 140 ARG A O 1
ATOM 1068 N N . SER A 1 141 ? -4.360 10.976 -1.703 1.00 95.19 141 SER A N 1
ATOM 1069 C CA . SER A 1 141 ? -3.696 12.248 -2.005 1.00 95.19 141 SER A CA 1
ATOM 1070 C C . SER A 1 141 ? -2.177 12.149 -1.809 1.00 95.19 141 SER A C 1
ATOM 1072 O O . SER A 1 141 ? -1.401 12.693 -2.595 1.00 95.19 141 SER A O 1
ATOM 1074 N N . ASP A 1 142 ? -1.725 11.406 -0.798 1.00 94.19 142 ASP A N 1
ATOM 1075 C CA . ASP A 1 142 ? -0.306 11.110 -0.590 1.00 94.19 142 ASP A CA 1
ATOM 1076 C C . ASP A 1 142 ? 0.292 10.290 -1.736 1.00 94.19 142 ASP A C 1
ATOM 1078 O O . ASP A 1 142 ? 1.357 10.643 -2.246 1.00 94.19 142 ASP A O 1
ATOM 1082 N N . TYR A 1 143 ? -0.386 9.227 -2.171 1.00 95.25 143 TYR A N 1
ATOM 1083 C CA . TYR A 1 143 ? 0.064 8.405 -3.296 1.00 95.25 143 TYR A CA 1
ATOM 1084 C C . TYR A 1 143 ? 0.063 9.183 -4.620 1.00 95.25 143 TYR A C 1
ATOM 1086 O O . TYR A 1 143 ? 1.037 9.092 -5.364 1.00 95.25 143 TYR A O 1
ATOM 1094 N N . GLU A 1 144 ? -0.955 10.006 -4.895 1.00 94.50 144 GLU A N 1
ATOM 1095 C CA . GLU A 1 144 ? -0.990 10.887 -6.074 1.00 94.50 144 GLU A CA 1
ATOM 1096 C C . GLU A 1 144 ? 0.235 11.822 -6.103 1.00 94.50 144 GLU A C 1
ATOM 1098 O O . GLU A 1 144 ? 0.889 11.950 -7.140 1.00 94.50 144 GLU A O 1
ATOM 1103 N N . ARG A 1 145 ? 0.622 12.409 -4.958 1.00 91.44 145 ARG A N 1
ATOM 1104 C CA . ARG A 1 145 ? 1.837 13.240 -4.855 1.00 91.44 145 ARG A CA 1
ATOM 1105 C C . ARG A 1 145 ? 3.120 12.439 -5.088 1.00 91.44 145 ARG A C 1
ATOM 1107 O O . ARG A 1 145 ? 4.003 12.910 -5.799 1.00 91.44 145 ARG A O 1
ATOM 1114 N N . ARG A 1 146 ? 3.232 11.239 -4.507 1.00 89.62 146 ARG A N 1
ATOM 1115 C CA . ARG A 1 146 ? 4.426 10.376 -4.629 1.00 89.62 146 ARG A CA 1
ATOM 1116 C C . ARG A 1 146 ? 4.618 9.808 -6.038 1.00 89.62 146 ARG A C 1
ATOM 1118 O O . ARG A 1 146 ? 5.752 9.548 -6.432 1.00 89.62 146 ARG A O 1
ATOM 1125 N N . LEU A 1 147 ? 3.532 9.629 -6.791 1.00 91.31 147 LEU A N 1
ATOM 1126 C CA . LEU A 1 147 ? 3.568 9.206 -8.193 1.00 91.31 147 LEU A CA 1
ATOM 1127 C C . LEU A 1 147 ? 4.122 10.289 -9.130 1.00 91.31 147 LEU A C 1
ATOM 1129 O O . LEU A 1 147 ? 4.602 9.965 -10.216 1.00 91.31 147 LEU A O 1
ATOM 1133 N N . GLY A 1 148 ? 4.081 11.558 -8.717 1.00 85.75 148 GLY A N 1
ATOM 1134 C CA . GLY A 1 148 ? 4.717 12.660 -9.430 1.00 85.75 148 GLY A CA 1
ATOM 1135 C C . GLY A 1 148 ? 6.246 12.548 -9.479 1.00 85.75 148 GLY A C 1
ATOM 1136 O O . GLY A 1 148 ? 6.845 11.520 -9.155 1.00 85.75 148 GLY A O 1
ATOM 1137 N N . GLN A 1 149 ? 6.910 13.624 -9.901 1.00 76.94 149 GLN A N 1
ATOM 1138 C CA . GLN A 1 149 ? 8.367 13.703 -9.797 1.00 76.94 149 GLN A CA 1
ATOM 1139 C C . GLN A 1 149 ? 8.763 13.819 -8.326 1.00 76.94 149 GLN A C 1
ATOM 1141 O O . GLN A 1 149 ? 8.306 14.724 -7.627 1.00 76.94 149 GLN A O 1
ATOM 1146 N N . SER A 1 150 ? 9.611 12.905 -7.863 1.00 72.56 150 SER A N 1
ATOM 1147 C CA . SER A 1 150 ? 10.105 12.918 -6.494 1.00 72.56 150 SER A CA 1
ATOM 1148 C C . SER A 1 150 ? 11.537 13.453 -6.470 1.00 72.56 150 SER A C 1
ATOM 1150 O O . SER A 1 150 ? 12.361 12.993 -7.258 1.00 72.56 150 SER A O 1
ATOM 1152 N N . PRO A 1 151 ? 11.895 14.355 -5.537 1.00 68.50 151 PRO A N 1
ATOM 1153 C CA . PRO A 1 151 ? 13.291 14.757 -5.335 1.00 68.50 151 PRO A CA 1
ATOM 1154 C C . PRO A 1 151 ? 14.166 13.605 -4.808 1.00 68.50 151 PRO A C 1
ATOM 1156 O O . PRO A 1 151 ? 15.376 13.759 -4.659 1.00 68.50 151 PRO A O 1
ATOM 1159 N N . PHE A 1 152 ? 13.545 12.474 -4.472 1.00 66.31 152 PHE A N 1
ATOM 1160 C CA . PHE A 1 152 ? 14.192 11.257 -4.003 1.00 66.31 152 PHE A CA 1
ATOM 1161 C C . PHE A 1 152 ? 14.422 10.232 -5.118 1.00 66.31 152 PHE A C 1
ATOM 1163 O O . PHE A 1 152 ? 15.059 9.211 -4.864 1.00 66.31 152 PHE A O 1
ATOM 1170 N N . ASP A 1 153 ? 13.904 10.479 -6.326 1.00 70.19 153 ASP A N 1
ATOM 1171 C CA . ASP A 1 153 ? 14.221 9.649 -7.482 1.00 70.19 153 ASP A CA 1
ATOM 1172 C C . ASP A 1 153 ? 15.709 9.840 -7.831 1.00 70.19 153 ASP A C 1
ATOM 1174 O O . ASP A 1 153 ? 16.205 10.967 -7.858 1.00 70.19 153 ASP A O 1
ATOM 1178 N N . ILE A 1 154 ? 16.435 8.737 -8.062 1.00 68.69 154 ILE A N 1
ATOM 1179 C CA . ILE A 1 154 ? 17.856 8.791 -8.460 1.00 68.69 154 ILE A CA 1
ATOM 1180 C C . ILE A 1 154 ? 17.987 9.523 -9.800 1.00 68.69 154 ILE A C 1
ATOM 1182 O O . ILE A 1 154 ? 18.850 10.387 -9.945 1.00 68.69 154 ILE A O 1
ATOM 1186 N N . ASP A 1 155 ? 17.082 9.203 -10.725 1.00 73.75 155 ASP A N 1
ATOM 1187 C CA . ASP A 1 155 ? 16.946 9.827 -12.034 1.00 73.75 155 ASP A CA 1
ATOM 1188 C C . ASP A 1 155 ? 15.539 10.428 -12.165 1.00 73.75 155 ASP A C 1
ATOM 1190 O O . ASP A 1 155 ? 14.574 9.811 -11.703 1.00 73.75 155 ASP A O 1
ATOM 1194 N N . PRO A 1 156 ? 15.359 11.594 -12.809 1.00 81.19 156 PRO A N 1
ATOM 1195 C CA . PRO A 1 156 ? 14.029 12.137 -13.054 1.00 81.19 156 PRO A CA 1
ATOM 1196 C C . PRO A 1 156 ? 13.218 11.201 -13.958 1.00 81.19 156 PRO A C 1
ATOM 1198 O O . PRO A 1 156 ? 13.493 11.092 -15.151 1.00 81.19 156 PRO A O 1
ATOM 1201 N N . VAL A 1 157 ? 12.182 10.561 -13.410 1.00 88.38 157 VAL A N 1
ATOM 1202 C CA . VAL A 1 157 ? 11.277 9.698 -14.184 1.00 88.38 157 VAL A CA 1
ATOM 1203 C C . VAL A 1 157 ? 9.958 10.435 -14.440 1.00 88.38 157 VAL A C 1
ATOM 1205 O O . VAL A 1 157 ? 9.242 10.760 -13.485 1.00 88.38 157 VAL A O 1
ATOM 1208 N N . PRO A 1 158 ? 9.587 10.712 -15.705 1.00 90.75 158 PRO A N 1
ATOM 1209 C CA . PRO A 1 158 ? 8.310 11.333 -16.032 1.00 90.75 158 PRO A CA 1
ATOM 1210 C C . PRO A 1 158 ? 7.121 10.480 -15.584 1.00 90.75 158 PRO A C 1
ATOM 1212 O O . PRO A 1 158 ? 7.131 9.254 -15.703 1.00 90.75 158 PRO A O 1
ATOM 1215 N N . TYR A 1 159 ? 6.035 11.134 -15.168 1.00 93.12 159 TYR A N 1
ATOM 1216 C CA . TYR A 1 159 ? 4.829 10.429 -14.731 1.00 93.12 159 TYR A CA 1
ATOM 1217 C C . TYR A 1 159 ? 4.271 9.468 -15.795 1.00 93.12 159 TYR A C 1
ATOM 1219 O O . TYR A 1 159 ? 3.910 8.340 -15.482 1.00 93.12 159 TYR A O 1
ATOM 1227 N N . ALA A 1 160 ? 4.280 9.864 -17.072 1.00 94.50 160 ALA A N 1
ATOM 1228 C CA . ALA A 1 160 ? 3.810 9.011 -18.166 1.00 94.50 160 ALA A CA 1
ATOM 1229 C C . ALA A 1 160 ? 4.611 7.701 -18.306 1.00 94.50 160 ALA A C 1
ATOM 1231 O O . ALA A 1 160 ? 4.067 6.688 -18.736 1.00 94.50 160 ALA A O 1
ATOM 1232 N N . GLU A 1 161 ? 5.898 7.706 -17.952 1.00 94.69 161 GLU A N 1
ATOM 1233 C CA . GLU A 1 161 ? 6.720 6.495 -17.941 1.00 94.69 161 GLU A CA 1
ATOM 1234 C C . GLU A 1 161 ? 6.360 5.590 -16.761 1.00 94.69 161 GLU A C 1
ATOM 1236 O O . GLU A 1 161 ? 6.166 4.390 -16.952 1.00 94.69 161 GLU A O 1
ATOM 1241 N N . LYS A 1 162 ? 6.161 6.181 -15.574 1.00 95.50 162 LYS A N 1
ATOM 1242 C CA . LYS A 1 162 ? 5.650 5.476 -14.391 1.00 95.50 162 LYS A CA 1
ATOM 1243 C C . LYS A 1 162 ? 4.301 4.813 -14.683 1.00 95.50 162 LYS A C 1
ATOM 1245 O O . LYS A 1 162 ? 4.145 3.632 -14.405 1.00 95.50 162 LYS A O 1
ATOM 1250 N N . VAL A 1 163 ? 3.357 5.528 -15.305 1.00 97.44 163 VAL A N 1
ATOM 1251 C CA . VAL A 1 163 ? 2.035 4.991 -15.685 1.00 97.44 163 VAL A CA 1
ATOM 1252 C C . VAL A 1 163 ? 2.159 3.793 -16.624 1.00 97.44 163 VAL A C 1
ATOM 1254 O O . VAL A 1 163 ? 1.555 2.760 -16.347 1.00 97.44 163 VAL A O 1
ATOM 1257 N N . ARG A 1 164 ? 2.971 3.887 -17.687 1.00 97.44 164 ARG A N 1
ATOM 1258 C CA . ARG A 1 164 ? 3.183 2.755 -18.607 1.00 97.44 164 ARG A CA 1
ATOM 1259 C C . ARG A 1 164 ? 3.722 1.525 -17.883 1.00 97.44 164 ARG A C 1
ATOM 1261 O O . ARG A 1 164 ? 3.274 0.416 -18.150 1.00 97.44 164 ARG A O 1
ATOM 1268 N N . LEU A 1 165 ? 4.673 1.711 -16.966 1.00 97.12 165 LEU A N 1
ATOM 1269 C CA . LEU A 1 165 ? 5.210 0.606 -16.178 1.00 97.12 165 LEU A CA 1
ATOM 1270 C C . LEU A 1 165 ? 4.158 0.024 -15.221 1.00 97.12 165 LEU A C 1
ATOM 1272 O O . LEU A 1 165 ? 4.028 -1.192 -15.140 1.00 97.12 165 LEU A O 1
ATOM 1276 N N . LEU A 1 166 ? 3.372 0.868 -14.548 1.00 98.00 166 LEU A N 1
ATOM 1277 C CA . LEU A 1 166 ? 2.288 0.425 -13.666 1.00 98.00 166 LEU A CA 1
ATOM 1278 C C . LEU A 1 166 ? 1.236 -0.408 -14.417 1.00 98.00 166 LEU A C 1
ATOM 1280 O O . LEU A 1 166 ? 0.817 -1.440 -13.903 1.00 98.00 166 LEU A O 1
ATOM 1284 N N . GLN A 1 167 ? 0.842 -0.001 -15.629 1.00 98.19 167 GLN A N 1
ATOM 1285 C CA . GLN A 1 167 ? -0.090 -0.765 -16.472 1.00 98.19 167 GLN A CA 1
ATOM 1286 C C . GLN A 1 167 ? 0.471 -2.151 -16.815 1.00 98.19 167 GLN A C 1
ATOM 1288 O O . GLN A 1 167 ? -0.203 -3.152 -16.600 1.00 98.19 167 GLN A O 1
ATOM 1293 N N . ARG A 1 168 ? 1.736 -2.225 -17.243 1.00 97.50 168 ARG A N 1
ATOM 1294 C CA . ARG A 1 168 ? 2.398 -3.504 -17.548 1.00 97.50 168 ARG A CA 1
ATOM 1295 C C . ARG A 1 168 ? 2.506 -4.416 -16.322 1.00 97.50 168 ARG A C 1
ATOM 1297 O O . ARG A 1 168 ? 2.264 -5.614 -16.427 1.00 97.50 168 ARG A O 1
ATOM 1304 N N . ILE A 1 169 ? 2.822 -3.853 -15.149 1.00 96.44 169 ILE A N 1
ATOM 1305 C CA . ILE A 1 169 ? 2.855 -4.611 -13.885 1.00 96.44 169 ILE A CA 1
ATOM 1306 C C . ILE A 1 169 ? 1.456 -5.146 -13.558 1.00 96.44 169 ILE A C 1
ATOM 1308 O O . ILE A 1 169 ? 1.318 -6.305 -13.174 1.00 96.44 169 ILE A O 1
ATOM 1312 N N . TYR A 1 170 ? 0.416 -4.326 -13.734 1.00 97.12 170 TYR A N 1
ATOM 1313 C CA . TYR A 1 170 ? -0.972 -4.741 -13.532 1.00 97.12 170 TYR A CA 1
ATOM 1314 C C . TYR A 1 170 ? -1.380 -5.890 -14.467 1.00 97.12 170 TYR A C 1
ATOM 1316 O O . TYR A 1 170 ? -2.062 -6.820 -14.045 1.00 97.12 170 TYR A O 1
ATOM 1324 N N . GLU A 1 171 ? -0.929 -5.855 -15.719 1.00 95.69 171 GLU A N 1
ATOM 1325 C CA . GLU A 1 171 ? -1.166 -6.898 -16.726 1.00 95.69 171 GLU A CA 1
ATOM 1326 C C . GLU A 1 171 ? -0.343 -8.178 -16.484 1.00 95.69 171 GLU A C 1
ATOM 1328 O O . GLU A 1 171 ? -0.583 -9.196 -17.132 1.00 95.69 171 GLU A O 1
ATOM 1333 N N . GLY A 1 172 ? 0.599 -8.159 -15.535 1.00 92.50 172 GLY A N 1
ATOM 1334 C CA . GLY A 1 172 ? 1.445 -9.305 -15.208 1.00 92.50 172 GLY A CA 1
ATOM 1335 C C . GLY A 1 172 ? 2.575 -9.549 -16.211 1.00 92.50 172 GLY A C 1
ATOM 1336 O O . GLY A 1 172 ? 3.055 -10.679 -16.318 1.00 92.50 172 GLY A O 1
ATOM 1337 N N . ASP A 1 173 ? 3.001 -8.515 -16.940 1.00 93.44 173 ASP A N 1
ATOM 1338 C CA . ASP A 1 173 ? 4.120 -8.586 -17.879 1.00 93.44 173 ASP A CA 1
ATOM 1339 C C . ASP A 1 173 ? 5.428 -8.957 -17.152 1.00 93.44 173 ASP A C 1
ATOM 1341 O O . ASP A 1 173 ? 5.876 -8.266 -16.238 1.00 93.44 173 ASP A O 1
ATOM 1345 N N . GLN A 1 174 ? 6.065 -10.059 -17.555 1.00 88.38 174 GLN A N 1
ATOM 1346 C CA . GLN A 1 174 ? 7.273 -10.569 -16.898 1.00 88.38 174 GLN A CA 1
ATOM 1347 C C . GLN A 1 174 ? 8.486 -9.647 -17.066 1.00 88.38 174 GLN A C 1
ATOM 1349 O O . GLN A 1 174 ? 9.341 -9.596 -16.178 1.00 88.38 174 GLN A O 1
ATOM 1354 N N . ASP A 1 175 ? 8.545 -8.866 -18.145 1.00 90.38 175 ASP A N 1
ATOM 1355 C CA . ASP A 1 175 ? 9.662 -7.956 -18.407 1.00 90.38 175 ASP A CA 1
ATOM 1356 C C . ASP A 1 175 ? 9.719 -6.810 -17.385 1.00 90.38 175 ASP A C 1
ATOM 1358 O O . ASP A 1 175 ? 10.760 -6.173 -17.216 1.00 90.38 175 ASP A O 1
ATOM 1362 N N . THR A 1 176 ? 8.633 -6.550 -16.646 1.00 90.31 176 THR A N 1
ATOM 1363 C CA . THR A 1 176 ? 8.625 -5.538 -15.578 1.00 90.31 176 THR A CA 1
ATOM 1364 C C . THR A 1 176 ? 9.441 -5.959 -14.360 1.00 90.31 176 THR A C 1
ATOM 1366 O O . THR A 1 176 ? 9.676 -5.137 -13.478 1.00 90.31 176 THR A O 1
ATOM 1369 N N . GLN A 1 177 ? 9.872 -7.225 -14.285 1.00 86.31 177 GLN A N 1
ATOM 1370 C CA . GLN A 1 177 ? 10.789 -7.691 -13.245 1.00 86.31 177 GLN A CA 1
ATOM 1371 C C . GLN A 1 177 ? 12.228 -7.213 -13.474 1.00 86.31 177 GLN A C 1
ATOM 1373 O O . 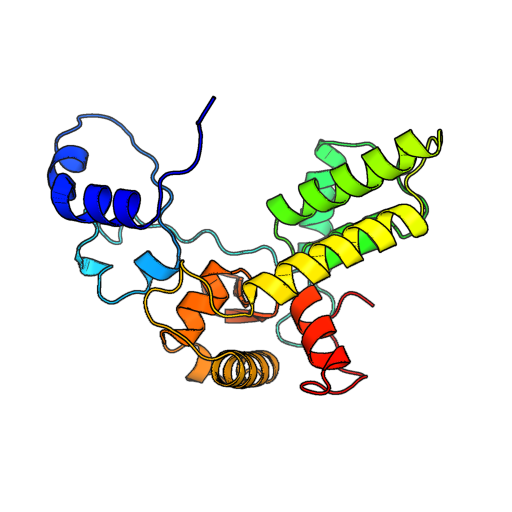GLN A 1 177 ? 13.060 -7.260 -12.559 1.00 86.31 177 GLN A O 1
ATOM 1378 N N . ILE A 1 178 ? 12.529 -6.751 -14.691 1.00 87.19 178 ILE A N 1
ATOM 1379 C CA . ILE A 1 178 ? 13.838 -6.218 -15.034 1.00 87.19 178 ILE A CA 1
ATOM 1380 C C . ILE A 1 178 ? 14.003 -4.834 -14.389 1.00 87.19 178 ILE A C 1
ATOM 1382 O O . ILE A 1 178 ? 13.172 -3.945 -14.597 1.00 87.19 178 ILE A O 1
ATOM 1386 N N . PRO A 1 179 ? 15.071 -4.629 -13.600 1.00 83.38 179 PRO A N 1
ATOM 1387 C CA . PRO A 1 179 ? 15.302 -3.366 -12.917 1.00 83.38 179 PRO A CA 1
ATOM 1388 C C . PRO A 1 179 ? 15.429 -2.165 -13.872 1.00 83.38 179 PRO A C 1
ATOM 1390 O O . PRO A 1 179 ? 16.200 -2.194 -14.829 1.00 83.38 179 PRO A O 1
ATOM 1393 N N . THR A 1 180 ? 14.686 -1.088 -13.596 1.00 89.19 180 THR A N 1
ATOM 1394 C CA . THR A 1 180 ? 14.721 0.185 -14.341 1.00 89.19 180 THR A CA 1
ATOM 1395 C C . THR A 1 180 ? 14.620 1.373 -13.375 1.00 89.19 180 THR A C 1
ATOM 1397 O O . THR A 1 180 ? 14.065 1.208 -12.284 1.00 89.19 180 THR A O 1
ATOM 1400 N N . PRO A 1 181 ? 15.074 2.588 -13.751 1.00 88.31 181 PRO A N 1
ATOM 1401 C CA . PRO A 1 181 ? 14.887 3.783 -12.921 1.00 88.31 181 PRO A CA 1
ATOM 1402 C C . PRO A 1 181 ? 13.421 4.025 -12.531 1.00 88.31 181 PRO A C 1
ATOM 1404 O O . PRO A 1 181 ? 13.125 4.359 -11.381 1.00 88.31 181 PRO A O 1
ATOM 1407 N N . ALA A 1 182 ? 12.487 3.774 -13.456 1.00 91.56 182 ALA A N 1
ATOM 1408 C CA . ALA A 1 182 ? 11.054 3.850 -13.191 1.00 91.56 182 ALA A CA 1
ATOM 1409 C C . ALA A 1 182 ? 10.601 2.838 -12.128 1.00 91.56 182 ALA A C 1
ATOM 1411 O O . ALA A 1 182 ? 9.875 3.214 -11.207 1.00 91.56 182 ALA A O 1
ATOM 1412 N N . LEU A 1 183 ? 11.069 1.586 -12.195 1.00 91.12 183 LEU A N 1
ATOM 1413 C CA . LEU A 1 183 ? 10.760 0.580 -11.177 1.00 91.12 183 LEU A CA 1
ATOM 1414 C C . LEU A 1 183 ? 11.301 0.994 -9.801 1.00 91.12 183 LEU A C 1
ATOM 1416 O O . LEU A 1 183 ? 10.581 0.904 -8.810 1.00 91.12 183 LEU A O 1
ATOM 1420 N N . TYR A 1 184 ? 12.529 1.512 -9.727 1.00 88.06 184 TYR A N 1
ATOM 1421 C CA . TYR A 1 184 ? 13.124 1.976 -8.467 1.00 88.06 184 TYR A CA 1
ATOM 1422 C C . TYR A 1 184 ? 12.353 3.131 -7.843 1.00 88.06 184 TYR A C 1
ATOM 1424 O O . TYR A 1 184 ? 12.115 3.139 -6.632 1.00 88.06 184 TYR A O 1
ATOM 1432 N N . SER A 1 185 ? 11.934 4.089 -8.669 1.00 89.62 185 SER A N 1
ATOM 1433 C CA . SER A 1 185 ? 11.083 5.194 -8.238 1.00 89.62 185 SER A CA 1
ATOM 1434 C C . SER A 1 185 ? 9.755 4.680 -7.667 1.00 89.62 185 SER A C 1
ATOM 1436 O O . SER A 1 185 ? 9.316 5.105 -6.592 1.00 89.62 185 SER A O 1
ATOM 1438 N N . LEU A 1 186 ? 9.133 3.700 -8.327 1.00 93.00 186 LEU A N 1
ATOM 1439 C CA . LEU A 1 186 ? 7.855 3.128 -7.902 1.00 93.00 186 LEU A CA 1
ATOM 1440 C C . LEU A 1 186 ? 7.960 2.265 -6.634 1.00 93.00 186 LEU A C 1
ATOM 1442 O O . LEU A 1 186 ? 7.084 2.341 -5.773 1.00 93.00 186 LEU A O 1
ATOM 1446 N N . LEU A 1 187 ? 9.046 1.508 -6.470 1.00 90.12 187 LEU A N 1
ATOM 1447 C CA . LEU A 1 187 ? 9.334 0.772 -5.235 1.00 90.12 187 LEU A CA 1
ATOM 1448 C C . LEU A 1 187 ? 9.614 1.729 -4.065 1.00 90.12 187 LEU A C 1
ATOM 1450 O O . LEU A 1 187 ? 9.091 1.541 -2.967 1.00 90.12 187 LEU A O 1
ATOM 1454 N N . THR A 1 188 ? 10.381 2.798 -4.304 1.00 86.75 188 THR A N 1
ATOM 1455 C CA . THR A 1 188 ? 10.703 3.819 -3.287 1.00 86.75 188 THR A CA 1
ATOM 1456 C C . THR A 1 188 ? 9.461 4.577 -2.827 1.00 86.75 188 THR A C 1
ATOM 1458 O O . THR A 1 188 ? 9.274 4.810 -1.634 1.00 86.75 188 THR A O 1
ATOM 1461 N N . SER A 1 189 ? 8.583 4.934 -3.765 1.00 89.81 189 SER A N 1
ATOM 1462 C CA . SER A 1 189 ? 7.305 5.598 -3.478 1.00 89.81 189 SER A CA 1
ATOM 1463 C C . SER A 1 189 ? 6.237 4.664 -2.903 1.00 89.81 189 SER A C 1
ATOM 1465 O O . SER A 1 189 ? 5.200 5.160 -2.459 1.00 89.81 189 SER A O 1
ATOM 1467 N N . ARG A 1 190 ? 6.503 3.346 -2.872 1.00 90.94 190 ARG A N 1
ATOM 1468 C CA . ARG A 1 190 ? 5.586 2.275 -2.439 1.00 90.94 190 ARG A CA 1
ATOM 1469 C C . ARG A 1 190 ? 4.372 2.072 -3.343 1.00 90.94 190 ARG A C 1
ATOM 1471 O O . ARG A 1 190 ? 3.447 1.358 -2.978 1.00 90.94 190 ARG A O 1
ATOM 1478 N N . ALA A 1 191 ? 4.390 2.659 -4.538 1.00 94.81 191 ALA A N 1
ATOM 1479 C CA . ALA A 1 191 ? 3.356 2.445 -5.543 1.00 94.81 191 ALA A CA 1
ATOM 1480 C C . ALA A 1 191 ? 3.372 1.011 -6.103 1.00 94.81 191 ALA A C 1
ATOM 1482 O O . ALA A 1 191 ? 2.327 0.484 -6.488 1.00 94.81 191 ALA A O 1
ATOM 1483 N N . VAL A 1 192 ? 4.556 0.394 -6.114 1.00 94.12 192 VAL A N 1
ATOM 1484 C CA . VAL A 1 192 ? 4.785 -1.019 -6.430 1.00 94.12 192 VAL A CA 1
ATOM 1485 C C . VAL A 1 192 ? 5.319 -1.726 -5.185 1.00 94.12 192 VAL A C 1
ATOM 1487 O O . VAL A 1 192 ? 6.112 -1.159 -4.427 1.00 94.12 192 VAL A O 1
ATOM 1490 N N . GLN A 1 193 ? 4.877 -2.963 -4.986 1.00 91.62 193 GLN A N 1
ATOM 1491 C CA . GLN A 1 193 ? 5.218 -3.818 -3.851 1.00 91.62 193 GLN A CA 1
ATOM 1492 C C . GLN A 1 193 ? 5.850 -5.119 -4.338 1.00 91.62 193 GLN A C 1
ATOM 1494 O O . GLN A 1 193 ? 5.479 -5.615 -5.401 1.00 91.62 193 GLN A O 1
ATOM 1499 N N . GLU A 1 194 ? 6.797 -5.658 -3.568 1.00 88.88 194 GLU A N 1
ATOM 1500 C CA . GLU A 1 194 ? 7.474 -6.924 -3.871 1.00 88.88 194 GLU A CA 1
ATOM 1501 C C . GLU A 1 194 ? 6.982 -8.022 -2.928 1.00 88.88 194 GLU A C 1
ATOM 1503 O O . GLU A 1 194 ? 7.032 -7.870 -1.708 1.00 88.88 194 GLU A O 1
ATOM 1508 N N . PHE A 1 195 ? 6.546 -9.149 -3.488 1.00 86.69 195 PHE A N 1
ATOM 1509 C CA . PHE A 1 195 ? 5.933 -10.237 -2.733 1.00 86.69 195 PHE A CA 1
ATOM 1510 C C . PHE A 1 195 ? 6.712 -11.556 -2.849 1.00 86.69 195 PHE A C 1
ATOM 1512 O O . PHE A 1 195 ? 7.317 -11.874 -3.875 1.00 86.69 195 PHE A O 1
ATOM 1519 N N . ASN A 1 196 ? 6.630 -12.368 -1.788 1.00 69.75 196 ASN A N 1
ATOM 1520 C CA . ASN A 1 196 ? 7.027 -13.784 -1.724 1.00 69.75 196 ASN A CA 1
ATOM 1521 C C . ASN A 1 196 ? 8.480 -14.138 -2.101 1.00 69.75 196 ASN A C 1
ATOM 1523 O O . ASN A 1 196 ? 8.772 -15.312 -2.315 1.00 69.75 196 ASN A O 1
ATOM 1527 N N . GLY A 1 197 ? 9.399 -13.172 -2.210 1.00 65.44 197 GLY A N 1
ATOM 1528 C CA . GLY A 1 197 ? 10.816 -13.432 -2.523 1.00 65.44 197 GLY A CA 1
ATOM 1529 C C . GLY A 1 197 ? 11.076 -14.042 -3.912 1.00 65.44 197 GLY A C 1
ATOM 1530 O O . GLY A 1 197 ? 12.220 -14.312 -4.260 1.00 65.44 197 GLY A O 1
ATOM 1531 N N . GLN A 1 198 ? 10.031 -14.237 -4.723 1.00 65.00 198 GLN A N 1
ATOM 1532 C CA . GLN A 1 198 ? 10.099 -14.702 -6.113 1.00 65.00 198 GLN A CA 1
ATOM 1533 C C . GLN A 1 198 ? 10.083 -13.530 -7.110 1.00 65.00 198 GLN A C 1
ATOM 1535 O O . GLN A 1 198 ? 9.809 -13.730 -8.289 1.00 65.00 198 GLN A O 1
ATOM 1540 N N . ARG A 1 199 ? 10.359 -12.304 -6.632 1.00 73.06 199 ARG A N 1
ATOM 1541 C CA . ARG A 1 199 ? 10.367 -11.053 -7.414 1.00 73.06 199 ARG A CA 1
ATOM 1542 C C . ARG A 1 199 ? 9.061 -10.794 -8.175 1.00 73.06 199 ARG A C 1
ATOM 1544 O O . ARG A 1 199 ? 9.059 -10.219 -9.262 1.00 73.06 199 ARG A O 1
ATOM 1551 N N . TRP A 1 200 ? 7.936 -11.204 -7.593 1.00 85.06 200 TRP A N 1
ATOM 1552 C CA . TRP A 1 200 ? 6.625 -10.802 -8.087 1.00 85.06 200 TRP A CA 1
ATOM 1553 C C . TRP A 1 200 ? 6.321 -9.381 -7.608 1.00 85.06 200 TRP A C 1
ATOM 1555 O O . TRP A 1 200 ? 6.356 -9.099 -6.408 1.00 85.06 200 TRP A O 1
ATOM 1565 N N . PHE A 1 201 ? 6.008 -8.502 -8.561 1.00 91.25 201 PHE A N 1
ATOM 1566 C CA . PHE A 1 201 ? 5.577 -7.137 -8.299 1.00 91.25 201 PHE A CA 1
ATOM 1567 C C . PHE A 1 201 ? 4.065 -6.994 -8.453 1.00 91.25 201 PHE A C 1
ATOM 1569 O O . PHE A 1 201 ? 3.482 -7.477 -9.424 1.00 91.25 201 PHE A O 1
ATOM 1576 N N . GLY A 1 202 ? 3.436 -6.290 -7.517 1.00 93.25 202 GLY A N 1
ATOM 1577 C CA . GLY A 1 202 ? 2.037 -5.889 -7.624 1.00 93.25 202 GLY A CA 1
ATOM 1578 C C . GLY A 1 202 ? 1.851 -4.405 -7.348 1.00 93.25 202 GLY A C 1
ATOM 1579 O O . GLY A 1 202 ? 2.725 -3.740 -6.783 1.00 93.25 202 GLY A O 1
ATOM 1580 N N . LEU A 1 203 ? 0.706 -3.880 -7.777 1.00 96.44 203 LEU A N 1
ATOM 1581 C CA . LEU A 1 203 ? 0.335 -2.499 -7.503 1.00 96.44 203 LEU A CA 1
ATOM 1582 C C . LEU A 1 203 ? -0.271 -2.376 -6.111 1.00 96.44 203 LEU A C 1
ATOM 1584 O O . LEU A 1 203 ? -1.069 -3.214 -5.693 1.00 96.44 203 LEU A O 1
ATOM 1588 N N . HIS A 1 204 ? 0.048 -1.280 -5.430 1.00 97.00 204 HIS A N 1
ATOM 1589 C CA . HIS A 1 204 ? -0.665 -0.912 -4.217 1.00 97.00 204 HIS A CA 1
ATOM 1590 C C . HIS A 1 204 ? -2.151 -0.617 -4.545 1.00 97.00 204 HIS A C 1
ATOM 1592 O O . HIS A 1 204 ? -2.416 0.073 -5.536 1.00 97.00 204 HIS A O 1
ATOM 1598 N N . PRO A 1 205 ? -3.139 -1.033 -3.727 1.00 97.81 205 PRO A N 1
ATOM 1599 C CA . PRO A 1 205 ? -4.566 -0.875 -4.050 1.00 97.81 205 PRO A CA 1
ATOM 1600 C C . PRO A 1 205 ? -5.011 0.565 -4.332 1.00 97.81 205 PRO A C 1
ATOM 1602 O O . PRO A 1 205 ? -5.760 0.834 -5.267 1.00 97.81 205 PRO A O 1
ATOM 1605 N N . ILE A 1 206 ? -4.482 1.528 -3.574 1.00 97.88 206 ILE A N 1
ATOM 1606 C CA . ILE A 1 206 ? -4.719 2.961 -3.821 1.00 97.88 206 ILE A CA 1
ATOM 1607 C C . ILE A 1 206 ? -4.226 3.394 -5.210 1.00 97.88 206 ILE A C 1
ATOM 1609 O O . ILE A 1 206 ? -4.840 4.249 -5.841 1.00 97.88 206 ILE A O 1
ATOM 1613 N N . VAL A 1 207 ? -3.132 2.811 -5.708 1.00 98.00 207 VAL A N 1
ATOM 1614 C CA . VAL A 1 207 ? -2.606 3.123 -7.043 1.00 98.00 207 VAL A CA 1
ATOM 1615 C C . VAL A 1 207 ? -3.529 2.577 -8.122 1.00 98.00 207 VAL A C 1
ATOM 1617 O O . VAL A 1 207 ? -3.779 3.284 -9.096 1.00 98.00 207 VAL A O 1
ATOM 1620 N N . VAL A 1 208 ? -4.101 1.385 -7.929 1.00 98.25 208 VAL A N 1
ATOM 1621 C CA . VAL A 1 208 ? -5.139 0.856 -8.827 1.00 98.25 208 VAL A CA 1
ATOM 1622 C C . VAL A 1 208 ? -6.306 1.842 -8.915 1.00 98.25 208 VAL A C 1
ATOM 1624 O O . VAL A 1 208 ? -6.677 2.247 -10.015 1.00 98.25 208 VAL A O 1
ATOM 1627 N N . ASP A 1 209 ? -6.817 2.335 -7.784 1.00 97.88 209 ASP A N 1
ATOM 1628 C CA . ASP A 1 209 ? -7.900 3.327 -7.776 1.00 97.88 209 ASP A CA 1
ATOM 1629 C C . ASP A 1 209 ? -7.538 4.638 -8.488 1.00 97.88 209 ASP A C 1
ATOM 1631 O O . ASP A 1 209 ? -8.378 5.227 -9.175 1.00 97.88 209 ASP A O 1
ATOM 1635 N N . ILE A 1 210 ? -6.300 5.116 -8.322 1.00 97.94 210 ILE A N 1
ATOM 1636 C CA . ILE A 1 210 ? -5.801 6.319 -9.003 1.00 97.94 210 ILE A CA 1
ATOM 1637 C C . ILE A 1 210 ? -5.802 6.097 -10.518 1.00 97.94 210 ILE A C 1
ATOM 1639 O O . ILE A 1 210 ? -6.336 6.926 -11.258 1.00 97.94 210 ILE A O 1
ATOM 1643 N N . LEU A 1 211 ? -5.265 4.967 -10.985 1.00 98.25 211 LEU A N 1
ATOM 1644 C CA . LEU A 1 211 ? -5.205 4.643 -12.410 1.00 98.25 211 LEU A CA 1
ATOM 1645 C C . LEU A 1 211 ? -6.601 4.463 -13.017 1.00 98.25 211 LEU A C 1
ATOM 1647 O O . LEU A 1 211 ? -6.837 4.935 -14.128 1.00 98.25 211 LEU A O 1
ATOM 1651 N N . LYS A 1 212 ? -7.546 3.859 -12.284 1.00 97.88 212 LYS A N 1
ATOM 1652 C CA . LYS A 1 212 ? -8.961 3.770 -12.683 1.00 97.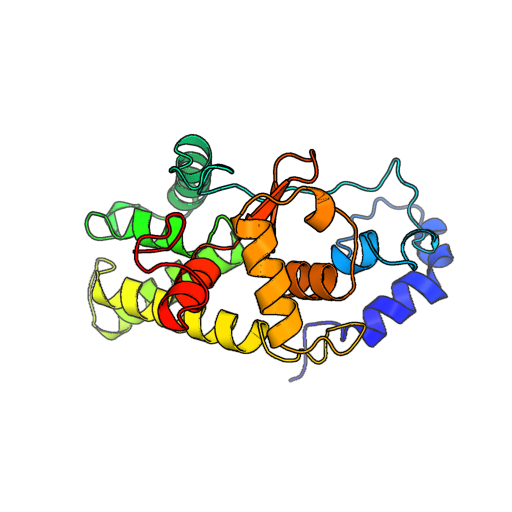88 212 LYS A CA 1
ATOM 1653 C C . LYS A 1 212 ? -9.580 5.158 -12.840 1.00 97.88 212 LYS A C 1
ATOM 1655 O O . LYS A 1 212 ? -10.110 5.491 -13.897 1.00 97.88 212 LYS A O 1
ATOM 1660 N N . LYS A 1 213 ? -9.443 6.016 -11.821 1.00 96.75 213 LYS A N 1
ATOM 1661 C CA . LYS A 1 213 ? -9.963 7.398 -11.827 1.00 96.75 213 LYS A CA 1
ATOM 1662 C C . LYS A 1 213 ? -9.415 8.224 -12.996 1.00 96.75 213 LYS A C 1
ATOM 1664 O O . LYS A 1 213 ? -10.120 9.069 -13.541 1.00 96.75 213 LYS A O 1
ATOM 1669 N N . GLN A 1 214 ? -8.166 7.982 -13.380 1.00 96.69 214 GLN A N 1
ATOM 1670 C CA . GLN A 1 214 ? -7.496 8.662 -14.489 1.00 96.69 214 GLN A CA 1
ATOM 1671 C C . GLN A 1 214 ? -7.676 7.967 -15.846 1.00 96.69 214 GLN A C 1
ATOM 1673 O O . GLN A 1 214 ? -7.151 8.452 -16.846 1.00 96.69 214 GLN A O 1
ATOM 1678 N N . LYS A 1 215 ? -8.440 6.868 -15.905 1.00 97.75 215 LYS A N 1
ATOM 1679 C CA . LYS A 1 215 ? -8.709 6.087 -17.124 1.00 97.75 215 LYS A CA 1
ATOM 1680 C C . LYS A 1 215 ? -7.457 5.453 -17.743 1.00 97.75 215 LYS A C 1
ATOM 1682 O O . LYS A 1 215 ? -7.396 5.231 -18.950 1.00 97.75 215 LYS A O 1
ATOM 1687 N N . HIS A 1 216 ? -6.460 5.157 -16.915 1.00 97.81 216 HIS A N 1
ATOM 1688 C CA . HIS A 1 216 ? -5.301 4.341 -17.280 1.00 97.81 216 HIS A CA 1
ATOM 1689 C C . HIS A 1 216 ? -5.553 2.844 -17.062 1.00 97.81 216 HIS A C 1
ATOM 1691 O O . HIS A 1 216 ? -4.895 2.024 -17.695 1.00 97.81 216 HIS A O 1
ATOM 1697 N N . LEU A 1 217 ? -6.520 2.487 -16.214 1.00 97.94 217 LEU A N 1
ATOM 1698 C CA . LEU A 1 217 ? -7.061 1.132 -16.094 1.00 97.94 217 LEU A CA 1
ATOM 1699 C C . LEU A 1 217 ? -8.585 1.147 -16.323 1.00 97.94 217 LEU A C 1
ATOM 1701 O O . LEU A 1 217 ? -9.209 2.190 -16.098 1.00 97.94 217 LEU A O 1
ATOM 1705 N N . PRO A 1 218 ? -9.187 0.020 -16.753 1.00 96.62 218 PRO A N 1
ATOM 1706 C CA . PRO A 1 218 ? -10.640 -0.128 -16.858 1.00 96.62 218 PRO A CA 1
ATOM 1707 C C . PRO A 1 218 ? -11.370 0.160 -15.537 1.00 96.62 218 PRO A C 1
ATOM 1709 O O . PRO A 1 218 ? -10.840 -0.096 -14.458 1.00 96.62 218 PRO A O 1
ATOM 1712 N N . GLU A 1 219 ? -12.607 0.656 -15.593 1.00 94.31 219 GLU A N 1
ATOM 1713 C CA . GLU A 1 219 ? -13.397 0.952 -14.382 1.00 94.31 219 GLU A CA 1
ATOM 1714 C C . GLU A 1 219 ? -13.717 -0.304 -13.548 1.00 94.31 219 GLU A C 1
ATOM 1716 O O . GLU A 1 219 ? -13.844 -0.220 -12.325 1.00 94.31 219 GLU A O 1
ATOM 1721 N N . ASP A 1 220 ? -13.778 -1.474 -14.182 1.00 94.69 220 ASP A N 1
ATOM 1722 C CA . ASP A 1 220 ? -13.997 -2.784 -13.564 1.00 94.69 220 ASP A CA 1
ATOM 1723 C C . ASP A 1 220 ? -12.696 -3.501 -13.159 1.00 94.69 220 ASP A C 1
ATOM 1725 O O . ASP A 1 220 ? -12.741 -4.620 -12.645 1.00 94.69 220 ASP A O 1
ATOM 1729 N N . ALA A 1 221 ? -11.536 -2.851 -13.326 1.00 96.50 221 ALA A N 1
ATOM 1730 C CA . ALA A 1 221 ? -10.255 -3.370 -12.861 1.00 96.50 221 ALA A CA 1
ATOM 1731 C C . ALA A 1 221 ? -10.321 -3.715 -11.361 1.00 96.50 221 ALA A C 1
ATOM 1733 O O . ALA A 1 221 ? -10.672 -2.870 -10.522 1.00 96.50 221 ALA A O 1
ATOM 1734 N N . LYS A 1 222 ? -9.980 -4.968 -11.039 1.00 97.12 222 LYS A N 1
ATOM 1735 C CA . LYS A 1 222 ? -9.888 -5.507 -9.673 1.00 97.12 222 LYS A CA 1
ATOM 1736 C C . LYS A 1 222 ? -8.594 -5.064 -8.985 1.00 97.12 222 LYS A C 1
ATOM 1738 O O . LYS A 1 222 ? -7.690 -4.546 -9.638 1.00 97.12 222 LYS A O 1
ATOM 1743 N N . GLY A 1 223 ? -8.498 -5.300 -7.675 1.00 95.12 223 GLY A N 1
ATOM 1744 C CA . GLY A 1 223 ? -7.301 -4.998 -6.880 1.00 95.12 223 GLY A CA 1
ATOM 1745 C C . GLY A 1 223 ? -7.257 -3.584 -6.284 1.00 95.12 223 GLY A C 1
ATOM 1746 O O . GLY A 1 223 ? -6.232 -3.193 -5.736 1.00 95.12 223 GLY A O 1
ATOM 1747 N N . GLY A 1 224 ? -8.346 -2.813 -6.398 1.00 96.44 224 GLY A N 1
ATOM 1748 C CA . GLY A 1 224 ? -8.502 -1.474 -5.809 1.00 96.44 224 GLY A CA 1
ATOM 1749 C C . GLY A 1 224 ? -8.983 -1.484 -4.352 1.00 96.44 224 GLY A C 1
ATOM 1750 O O . GLY A 1 224 ? -8.941 -2.519 -3.686 1.00 96.44 224 GLY A O 1
ATOM 1751 N N . THR A 1 225 ? -9.439 -0.339 -3.834 1.00 93.31 225 THR A N 1
ATOM 1752 C CA . THR A 1 225 ? -9.994 -0.237 -2.459 1.00 93.31 225 THR A CA 1
ATOM 1753 C C . THR A 1 225 ? -11.520 -0.213 -2.388 1.00 93.31 225 THR A C 1
ATOM 1755 O O . THR A 1 225 ? -12.076 -0.236 -1.287 1.00 93.31 225 THR A O 1
ATOM 1758 N N . LEU A 1 226 ? -12.180 -0.167 -3.549 1.00 67.94 226 LEU A N 1
ATOM 1759 C CA . LEU A 1 226 ? -13.629 -0.067 -3.726 1.00 67.94 226 LEU A CA 1
ATOM 1760 C C . LEU A 1 226 ? -14.157 -1.232 -4.561 1.00 67.94 226 LEU A C 1
ATOM 1762 O O . LEU A 1 226 ? -13.522 -1.525 -5.603 1.00 67.94 226 LEU A O 1
#

Foldseek 3Di:
DDDDDDDVVRVVCCQQVV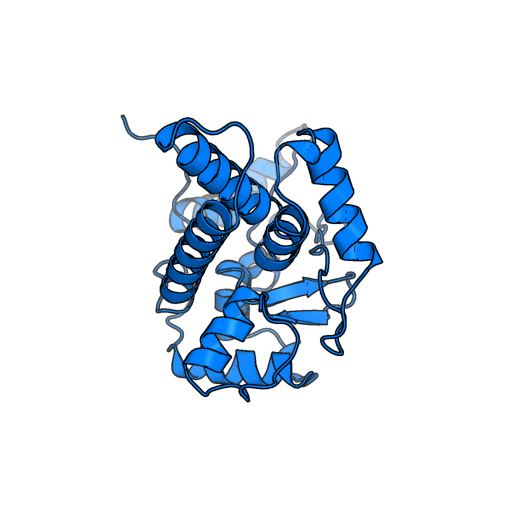LVVVVPDPDDDDDDDQVLCCQDPCVVSGSDDPVRDDDDFAQAQADLVLHGDPVSLVVLVVVVVVPDPPQLADPPLLSLLSLLCRRVVVLSVQLVVQQVVVCVVVPHRHRYPVSNVVSSVVVLVLLVVLLCFDPPQPDGDHSVNLLVLQLCLSVVPPCSLDDDSSNSSCSNSVQWGADDVPSRIHGRQSNVVVCCVVVSDPVPRHSHSD